Protein AF-A0AA88VYF1-F1 (afdb_monomer)

Sequence (270 aa):
WSSRKKMHAVYFAQSRDSLFFCRNLLTILALKLFFLTFVQNIDDIRNCRRTKVPVFDLETGARSGFKELEVSEDCNVVIFEGVYALHPDIRKSLDFWIAVVGGVHSHLISRVQRDKSRVGCFMSQNEIMTTVFPMFQQHIEPHLVHAHLKIRNDFDPVLSPESSLFVLKSDKKVVYQDILKILDPKKLCSSVQSFIDIYVRLPGIPANGKLSESDCIRVRICEGRYALLIREPIKEGDFIIQPKVDFDISISTVAGLLNLGYVAYLMLKD

Organism: NCBI:txid1293975

Nearest PDB structures (foldseek):
  7z67-assembly1_A  TM=3.937E-01  e=6.344E-17  Arabidopsis thaliana
  1ufq-assembly1_D  TM=6.717E-01  e=2.305E-07  Homo sapiens
  6n55-assembly1_A  TM=6.811E-01  e=4.323E-06  Homo sapiens
  7ns9-assembly1_A  TM=5.465E-01  e=1.476E-02  Sulfolobus acidocaldarius DSM 639
  5nly-assembly2_B  TM=2.164E-01  e=9.426E-02  Homo sapiens

Mean predicted aligned error: 13.24 Å

Structure (mmCIF, N/CA/C/O backbone):
data_AF-A0AA88VYF1-F1
#
_entry.id   AF-A0AA88VYF1-F1
#
loop_
_atom_site.group_PDB
_atom_site.id
_atom_site.type_symbol
_atom_site.label_atom_id
_atom_site.label_alt_id
_atom_site.label_comp_id
_atom_site.label_asym_id
_atom_site.label_entity_id
_atom_site.label_seq_id
_atom_site.pdbx_PDB_ins_code
_atom_site.Cartn_x
_atom_site.Cartn_y
_atom_site.Cartn_z
_atom_site.occupancy
_atom_site.B_iso_or_equiv
_atom_site.auth_seq_id
_atom_site.auth_comp_id
_atom_site.auth_asym_id
_atom_site.auth_atom_id
_atom_site.pdbx_PDB_model_num
ATOM 1 N N . TRP A 1 1 ? -31.802 3.625 7.827 1.00 41.06 1 TRP A N 1
ATOM 2 C CA . TRP A 1 1 ? -30.377 3.304 7.611 1.00 41.06 1 TRP A CA 1
ATOM 3 C C . TRP A 1 1 ? -29.644 3.607 8.905 1.00 41.06 1 TRP A C 1
ATOM 5 O O . TRP A 1 1 ? -29.968 4.611 9.518 1.00 41.06 1 TRP A O 1
ATOM 15 N N . SER A 1 2 ? -28.786 2.709 9.395 1.00 46.62 2 SER A N 1
ATOM 16 C CA . SER A 1 2 ? -28.154 2.868 10.714 1.00 46.62 2 SER A CA 1
ATOM 17 C C . SER A 1 2 ? -27.303 4.141 10.754 1.00 46.62 2 SER A C 1
ATOM 19 O O . SER A 1 2 ? -26.417 4.289 9.922 1.00 46.62 2 SER A O 1
ATOM 21 N N . SER A 1 3 ? -27.545 5.025 11.725 1.00 58.47 3 SER A N 1
ATOM 22 C CA . SER A 1 3 ? -26.777 6.260 11.962 1.00 58.47 3 SER A CA 1
ATOM 23 C C . SER A 1 3 ? -25.347 6.018 12.481 1.00 58.47 3 SER A C 1
ATOM 25 O O . SER A 1 3 ? -24.717 6.935 12.996 1.00 58.47 3 SER A O 1
ATOM 27 N N . ARG A 1 4 ? -24.837 4.778 12.416 1.00 65.75 4 ARG A N 1
ATOM 28 C CA . ARG A 1 4 ? -23.480 4.421 12.851 1.00 65.75 4 ARG A CA 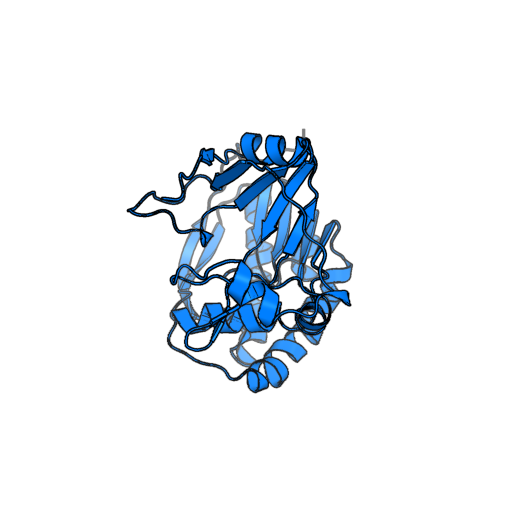1
ATOM 29 C C . ARG A 1 4 ? -22.495 4.526 11.693 1.00 65.75 4 ARG A C 1
ATOM 31 O O . ARG A 1 4 ? -22.723 3.948 10.630 1.00 65.75 4 ARG A O 1
ATOM 38 N N . LYS A 1 5 ? -21.364 5.190 11.945 1.00 71.06 5 LYS A N 1
ATOM 39 C CA . LYS A 1 5 ? -20.235 5.255 11.009 1.00 71.06 5 LYS A CA 1
ATOM 40 C C . LYS A 1 5 ? -19.607 3.874 10.827 1.00 71.06 5 LYS A C 1
ATOM 42 O O . LYS A 1 5 ? -19.449 3.130 11.798 1.00 71.06 5 LYS A O 1
ATOM 47 N N . LYS A 1 6 ? -19.224 3.556 9.589 1.00 79.06 6 LYS A N 1
ATOM 48 C CA . LYS A 1 6 ? -18.449 2.356 9.264 1.00 79.06 6 LYS A CA 1
ATOM 49 C C . LYS A 1 6 ? -16.974 2.611 9.547 1.00 79.06 6 LYS A C 1
ATOM 51 O O . LYS A 1 6 ? -16.396 3.587 9.071 1.00 79.06 6 LYS A O 1
ATOM 56 N N . MET A 1 7 ? -16.368 1.718 10.307 1.00 76.44 7 MET A N 1
ATOM 57 C CA . MET A 1 7 ? -14.987 1.799 10.755 1.00 76.44 7 MET A CA 1
ATOM 58 C C . MET A 1 7 ? -14.178 0.770 9.981 1.00 76.44 7 MET A C 1
ATOM 60 O O . MET A 1 7 ? -14.372 -0.434 10.143 1.00 76.44 7 MET A O 1
ATOM 64 N N . HIS A 1 8 ? -13.286 1.226 9.115 1.00 80.25 8 HIS A N 1
ATOM 65 C CA . HIS A 1 8 ? -12.403 0.360 8.347 1.00 80.25 8 HIS A CA 1
ATOM 66 C C . HIS A 1 8 ? -10.970 0.543 8.828 1.00 80.25 8 HIS A C 1
ATOM 68 O O . HIS A 1 8 ? -10.571 1.644 9.204 1.00 80.25 8 HIS A O 1
ATOM 74 N N . ALA A 1 9 ? -10.177 -0.519 8.786 1.00 68.31 9 ALA A N 1
ATOM 75 C CA . ALA A 1 9 ? -8.757 -0.420 9.060 1.00 68.31 9 ALA A CA 1
ATOM 76 C C . ALA A 1 9 ? -7.908 -1.008 7.949 1.00 68.31 9 ALA A C 1
ATOM 78 O O . ALA A 1 9 ? -8.256 -2.008 7.316 1.00 68.31 9 ALA A O 1
ATOM 79 N N . VAL A 1 10 ? -6.760 -0.377 7.757 1.00 64.75 10 VAL A N 1
ATOM 80 C CA . VAL A 1 10 ? -5.750 -0.788 6.801 1.00 64.75 10 VAL A CA 1
ATOM 81 C C . VAL A 1 10 ? -4.448 -0.972 7.561 1.00 64.75 10 VAL A C 1
ATOM 83 O O . VAL A 1 10 ? -3.833 -0.022 8.042 1.00 64.75 10 VAL A O 1
ATOM 86 N N . TYR A 1 11 ? -4.015 -2.223 7.656 1.00 58.62 11 TYR A N 1
ATOM 87 C CA . TYR A 1 11 ? -2.619 -2.507 7.916 1.00 58.62 11 TYR A CA 1
ATOM 88 C C . TYR A 1 11 ? -1.838 -2.272 6.628 1.00 58.62 11 TYR A C 1
ATOM 90 O O . TYR A 1 11 ? -2.101 -2.913 5.605 1.00 58.62 11 TYR A O 1
ATOM 98 N N . PHE A 1 12 ? -0.861 -1.375 6.694 1.00 55.81 12 PHE A N 1
ATOM 99 C CA . PHE A 1 12 ? 0.054 -1.116 5.597 1.00 55.81 12 PHE A CA 1
ATOM 100 C C . PHE A 1 12 ? 1.476 -1.409 6.070 1.00 55.81 12 PHE A C 1
ATOM 102 O O . PHE A 1 12 ? 2.019 -0.687 6.906 1.00 55.81 12 PHE A O 1
ATOM 109 N N . ALA A 1 13 ? 2.099 -2.458 5.524 1.00 47.00 13 ALA A N 1
ATOM 110 C CA . ALA A 1 13 ? 3.483 -2.816 5.850 1.00 47.00 13 ALA A CA 1
ATOM 111 C C . ALA A 1 13 ? 4.494 -1.682 5.555 1.00 47.00 13 ALA A C 1
ATOM 113 O O . ALA A 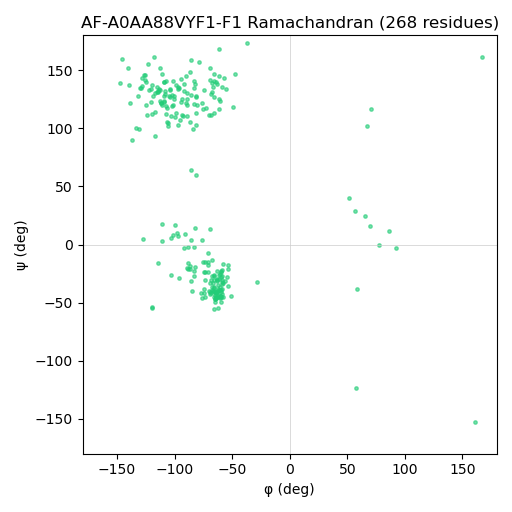1 13 ? 5.607 -1.702 6.071 1.00 47.00 13 ALA A O 1
ATOM 114 N N . GLN A 1 14 ? 4.109 -0.678 4.754 1.00 42.31 14 GLN A N 1
ATOM 115 C CA . GLN A 1 14 ? 4.918 0.507 4.450 1.00 42.31 14 GLN A CA 1
ATOM 116 C C . GLN A 1 14 ? 4.368 1.815 5.065 1.00 42.31 14 GLN A C 1
ATOM 118 O O . GLN A 1 14 ? 4.744 2.897 4.604 1.00 42.31 14 GLN A O 1
ATOM 123 N N . SER A 1 15 ? 3.475 1.737 6.064 1.00 39.41 15 SER A N 1
ATOM 124 C CA . SER A 1 15 ? 2.847 2.899 6.723 1.00 39.41 15 SER A CA 1
ATOM 125 C C . SER A 1 15 ? 3.880 3.800 7.398 1.00 39.41 15 SER A C 1
ATOM 127 O O . SER A 1 15 ? 4.853 3.284 7.947 1.00 39.41 15 SER A O 1
ATOM 129 N N . ARG A 1 16 ? 3.652 5.127 7.401 1.00 37.62 16 ARG A N 1
ATOM 130 C CA . ARG A 1 16 ? 4.544 6.171 7.960 1.00 37.62 16 ARG A CA 1
ATOM 131 C C . ARG A 1 16 ? 4.973 5.955 9.430 1.00 37.62 16 ARG A C 1
ATOM 133 O O . ARG A 1 16 ? 5.992 6.507 9.834 1.00 37.62 16 ARG A O 1
ATOM 140 N N . ASP A 1 17 ? 4.280 5.106 10.188 1.00 43.06 17 ASP A N 1
ATOM 141 C CA . ASP A 1 17 ? 4.384 5.013 11.656 1.00 43.06 17 ASP A CA 1
ATOM 142 C C . ASP A 1 17 ? 5.422 4.005 12.210 1.00 43.06 17 ASP A C 1
ATOM 144 O O . ASP A 1 17 ? 5.496 3.762 13.417 1.00 43.06 17 ASP A O 1
ATOM 148 N N . SER A 1 18 ? 6.275 3.417 11.367 1.00 40.09 18 SER A N 1
ATOM 149 C CA . SER A 1 18 ? 7.258 2.383 11.762 1.00 40.09 18 SER A CA 1
ATOM 150 C C . SER A 1 18 ? 8.403 2.846 12.674 1.00 40.09 18 SER A C 1
ATOM 152 O O . SER A 1 18 ? 9.073 2.001 13.270 1.00 40.09 18 SER A O 1
ATOM 154 N N . LEU A 1 19 ? 8.618 4.153 12.853 1.00 37.38 19 LEU A N 1
ATOM 155 C CA . LEU A 1 19 ? 9.633 4.681 13.781 1.00 37.38 19 LEU A CA 1
ATOM 156 C C . LEU A 1 19 ? 9.383 4.264 15.242 1.00 37.38 19 LEU A C 1
ATOM 158 O O . LEU A 1 19 ? 10.337 4.126 16.010 1.00 37.38 19 LEU A O 1
ATOM 162 N N . PHE A 1 20 ? 8.130 3.971 15.610 1.00 41.22 20 PHE A N 1
ATOM 163 C CA . PHE A 1 20 ? 7.772 3.482 16.946 1.00 41.22 20 PHE A CA 1
ATOM 164 C C . PHE A 1 20 ? 8.310 2.086 17.256 1.00 41.22 20 PHE A C 1
ATOM 166 O O . PHE A 1 20 ? 8.555 1.758 18.414 1.00 41.22 20 PHE A O 1
ATOM 173 N N . PHE A 1 21 ? 8.522 1.262 16.236 1.00 39.00 21 PHE A N 1
ATOM 174 C CA . PHE A 1 21 ? 8.846 -0.144 16.424 1.00 39.00 21 PHE A CA 1
ATOM 175 C C . PHE A 1 21 ? 10.284 -0.379 16.914 1.00 39.00 21 PHE A C 1
ATOM 177 O O . PHE A 1 21 ? 10.574 -1.382 17.559 1.00 39.00 21 PHE A O 1
ATOM 184 N N . CYS A 1 22 ? 11.186 0.571 16.656 1.00 36.50 22 CYS A N 1
ATOM 185 C CA . CYS A 1 22 ? 12.610 0.447 16.968 1.00 36.50 22 CYS A CA 1
ATOM 186 C C . CYS A 1 22 ? 12.989 0.851 18.406 1.00 36.50 22 CYS A C 1
ATOM 188 O O . CYS A 1 22 ? 14.178 0.879 18.725 1.00 36.50 22 CYS A O 1
ATOM 190 N N . ARG A 1 23 ? 12.033 1.202 19.279 1.00 38.16 23 ARG A N 1
ATOM 191 C CA . ARG A 1 23 ? 12.317 1.583 20.675 1.00 38.16 23 ARG A CA 1
ATOM 192 C C . ARG A 1 23 ? 11.815 0.490 21.634 1.00 38.16 23 ARG A C 1
ATOM 194 O O . ARG A 1 23 ? 10.667 0.082 21.539 1.00 38.16 23 ARG A O 1
ATOM 201 N N . ASN A 1 24 ? 12.706 0.035 22.522 1.00 29.28 24 ASN A N 1
ATOM 202 C CA . ASN A 1 24 ? 12.650 -1.072 23.504 1.00 29.28 24 ASN A CA 1
ATOM 203 C C . ASN A 1 24 ? 11.323 -1.354 24.257 1.00 29.28 24 ASN A C 1
ATOM 205 O O . ASN A 1 24 ? 10.399 -0.557 24.234 1.00 29.28 24 ASN A O 1
ATOM 209 N N . LEU A 1 25 ? 11.296 -2.459 25.025 1.00 29.00 25 LEU A N 1
ATOM 210 C CA . LEU A 1 25 ? 10.249 -2.995 25.933 1.00 29.00 25 LEU A CA 1
ATOM 211 C C . LEU A 1 25 ? 9.279 -1.985 26.611 1.00 29.00 25 LEU A C 1
ATOM 213 O O . LEU A 1 25 ? 8.109 -2.309 26.815 1.00 29.00 25 LEU A O 1
ATOM 217 N N . LEU A 1 26 ? 9.721 -0.758 26.925 1.00 25.47 26 LEU A N 1
ATOM 218 C CA . LEU A 1 26 ? 8.865 0.347 27.398 1.00 25.47 26 LEU A CA 1
ATOM 219 C C . LEU A 1 26 ? 7.754 0.728 26.398 1.00 25.47 26 LEU A C 1
ATOM 221 O O . LEU A 1 26 ? 6.662 1.128 26.806 1.00 25.47 26 LEU A O 1
ATOM 225 N N . THR A 1 27 ? 7.996 0.562 25.099 1.00 37.97 27 THR A N 1
ATOM 226 C CA . THR A 1 27 ? 7.044 0.858 24.025 1.00 37.97 27 THR A CA 1
ATOM 227 C C . THR A 1 27 ? 5.864 -0.108 24.034 1.00 37.97 27 THR A C 1
ATOM 229 O O . THR A 1 27 ? 4.759 0.313 23.726 1.00 37.97 27 THR A O 1
ATOM 232 N N . ILE A 1 28 ? 6.037 -1.364 24.466 1.00 35.25 28 ILE A N 1
ATOM 233 C CA . ILE A 1 28 ? 4.954 -2.365 24.545 1.00 35.25 28 ILE A CA 1
ATOM 234 C C . ILE A 1 28 ? 3.961 -2.017 25.671 1.00 35.25 28 ILE A C 1
ATOM 236 O O . ILE A 1 28 ? 2.745 -2.113 25.494 1.00 35.25 28 ILE A O 1
ATOM 240 N N . LEU A 1 29 ? 4.461 -1.550 26.819 1.00 26.97 29 LEU A N 1
ATOM 241 C CA . LEU A 1 29 ? 3.635 -1.053 27.928 1.00 26.97 29 LEU A CA 1
ATOM 242 C C . LEU A 1 29 ? 2.929 0.265 27.572 1.00 26.97 29 LEU A C 1
ATOM 244 O O . LEU A 1 29 ? 1.734 0.408 27.843 1.00 26.97 29 LEU A O 1
ATOM 248 N N . ALA A 1 30 ? 3.627 1.189 26.902 1.00 41.09 30 ALA A N 1
ATOM 249 C CA . ALA A 1 30 ? 3.027 2.413 26.369 1.00 41.09 30 ALA A CA 1
ATOM 250 C C . ALA A 1 30 ? 1.959 2.109 25.303 1.00 41.09 30 ALA A C 1
ATOM 252 O O . ALA A 1 30 ? 0.881 2.694 25.347 1.00 41.09 30 ALA A O 1
ATOM 253 N N . LEU A 1 31 ? 2.211 1.140 24.415 1.00 51.34 31 LEU A N 1
ATOM 254 C CA . LEU A 1 31 ? 1.260 0.628 23.427 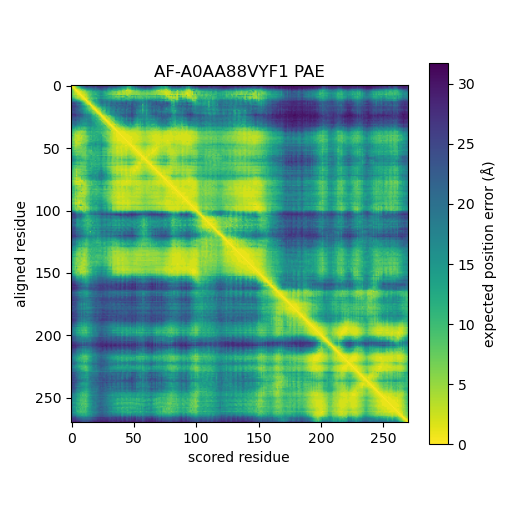1.00 51.34 31 LEU A CA 1
ATOM 255 C C . LEU A 1 31 ? 0.005 0.095 24.112 1.00 51.34 31 LEU A C 1
ATOM 257 O O . LEU A 1 31 ? -1.086 0.439 23.688 1.00 51.34 31 LEU A O 1
ATOM 261 N N . LYS A 1 32 ? 0.117 -0.680 25.197 1.00 47.78 32 LYS A N 1
ATOM 262 C CA . LYS A 1 32 ? -1.053 -1.232 25.904 1.00 47.78 32 LYS A CA 1
ATOM 263 C C . LYS A 1 32 ? -1.953 -0.148 26.511 1.00 47.78 32 LYS A C 1
ATOM 265 O O . LYS A 1 32 ? -3.174 -0.227 26.385 1.00 47.78 32 LYS A O 1
ATOM 270 N N . LEU A 1 33 ? -1.364 0.889 27.110 1.00 49.88 33 LEU A N 1
ATOM 271 C CA . LEU A 1 33 ? -2.108 2.056 27.608 1.00 49.88 33 LEU A CA 1
ATOM 272 C C . LEU A 1 33 ? -2.718 2.872 26.449 1.00 49.88 33 LEU A C 1
ATOM 274 O O . LEU A 1 33 ? -3.841 3.377 26.531 1.00 49.88 33 LEU A O 1
ATOM 278 N N . PHE A 1 34 ? -1.985 2.954 25.341 1.00 65.69 34 PHE A N 1
ATOM 279 C CA . PHE A 1 34 ? -2.415 3.605 24.113 1.00 65.69 34 PHE A CA 1
ATOM 280 C C . PHE A 1 34 ? -3.566 2.862 23.428 1.00 65.69 34 PHE A C 1
ATOM 282 O O . PHE A 1 34 ? -4.499 3.507 22.969 1.00 65.69 34 PHE A O 1
ATOM 289 N N . PHE A 1 35 ? -3.563 1.526 23.423 1.00 70.62 35 PHE A N 1
ATOM 290 C CA . PHE A 1 35 ? -4.633 0.694 22.872 1.00 70.62 35 PHE A CA 1
ATOM 291 C C . PHE A 1 35 ? -5.957 0.954 23.581 1.00 70.62 35 PHE A C 1
ATOM 293 O O . PHE A 1 35 ? -6.967 1.129 22.910 1.00 70.62 35 PHE A O 1
ATOM 300 N N . LEU A 1 36 ? -5.958 1.037 24.916 1.00 70.94 36 LEU A N 1
ATOM 301 C CA . LEU A 1 36 ? -7.171 1.354 25.679 1.00 70.94 36 LEU A CA 1
ATOM 302 C C . LEU A 1 36 ? -7.732 2.727 25.293 1.00 70.94 36 LEU A C 1
ATOM 304 O O . LEU A 1 36 ? -8.926 2.864 25.040 1.00 70.94 36 LEU A O 1
ATOM 308 N N . THR A 1 37 ? -6.851 3.722 25.177 1.00 79.44 37 THR A N 1
ATOM 309 C CA . THR A 1 37 ? -7.241 5.078 24.766 1.00 79.44 37 THR A CA 1
ATOM 310 C C . THR A 1 37 ? -7.731 5.090 23.314 1.00 79.44 37 THR A C 1
ATOM 312 O O . THR A 1 37 ? -8.719 5.733 22.988 1.00 79.44 37 THR A O 1
ATOM 315 N N . PHE A 1 38 ? -7.085 4.332 22.430 1.00 83.00 38 PHE A N 1
ATOM 316 C CA . PHE A 1 38 ? -7.428 4.260 21.015 1.00 83.00 38 PHE A CA 1
ATOM 317 C C . PHE A 1 38 ? -8.762 3.550 20.763 1.00 83.00 38 PHE A C 1
ATOM 319 O O . PHE A 1 38 ? -9.557 4.016 19.952 1.00 83.00 38 PHE A O 1
ATOM 326 N N . VAL A 1 39 ? -9.044 2.462 21.485 1.00 86.38 39 VAL A N 1
ATOM 327 C CA . VAL A 1 39 ? -10.343 1.775 21.428 1.00 86.38 39 VAL A CA 1
ATOM 328 C C . VAL A 1 39 ? -11.462 2.700 21.912 1.00 86.38 39 VAL A C 1
ATOM 330 O O . VAL A 1 39 ? -12.514 2.744 21.275 1.00 86.38 39 VAL A O 1
ATOM 333 N N . GLN A 1 40 ? -11.222 3.487 22.967 1.00 88.25 40 GLN A N 1
ATOM 334 C CA . GLN A 1 40 ? -12.177 4.502 23.417 1.00 88.25 40 GLN A CA 1
ATOM 335 C C . GLN A 1 40 ? -12.406 5.574 22.344 1.00 88.25 40 GLN A C 1
ATOM 337 O O . GLN A 1 40 ? -13.550 5.890 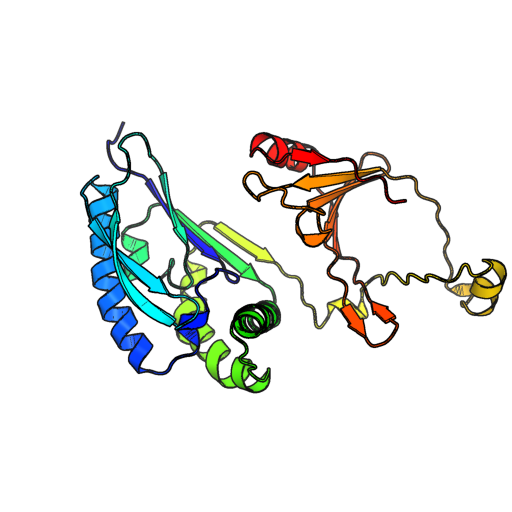22.028 1.00 88.25 40 GLN A O 1
ATOM 342 N N . ASN A 1 41 ? -11.335 6.067 21.717 1.00 87.62 41 ASN A N 1
ATOM 343 C CA . ASN A 1 41 ? -11.435 7.043 20.634 1.00 87.62 41 ASN A CA 1
ATOM 344 C C . ASN A 1 41 ? -12.218 6.486 19.431 1.00 87.62 41 ASN A C 1
ATOM 346 O O . ASN A 1 41 ? -13.014 7.206 18.834 1.00 87.62 41 ASN A O 1
ATOM 350 N N . ILE A 1 42 ? -12.033 5.207 19.081 1.00 87.00 42 ILE A N 1
ATOM 351 C CA . ILE A 1 42 ? -12.825 4.532 18.041 1.00 87.00 42 ILE A CA 1
ATOM 352 C C . ILE A 1 42 ? -14.307 4.522 18.416 1.00 87.00 42 ILE A C 1
ATOM 354 O O . ILE A 1 42 ? -15.141 4.835 17.566 1.00 87.00 42 ILE A O 1
ATOM 358 N N . ASP A 1 43 ? -14.647 4.177 19.660 1.00 89.81 43 ASP A N 1
ATOM 359 C CA . ASP A 1 43 ? -16.042 4.172 20.104 1.00 89.81 43 ASP A CA 1
ATOM 360 C C . ASP A 1 43 ? -16.649 5.583 20.085 1.00 89.81 43 ASP A C 1
ATOM 362 O O . ASP A 1 43 ? -17.768 5.772 19.606 1.00 89.81 43 ASP A O 1
ATOM 366 N N . ASP A 1 44 ? -15.899 6.596 20.518 1.00 90.12 44 ASP A N 1
ATOM 367 C CA . ASP A 1 44 ? -16.332 7.991 20.438 1.00 90.12 44 ASP A CA 1
ATOM 368 C C . ASP A 1 44 ? -16.592 8.414 18.988 1.00 90.12 44 ASP A C 1
ATOM 370 O O . ASP A 1 44 ? -17.687 8.886 18.676 1.00 90.12 44 ASP A O 1
ATOM 374 N N . ILE A 1 45 ? -15.653 8.149 18.075 1.00 86.56 45 ILE A N 1
ATOM 375 C CA . ILE A 1 45 ? -15.796 8.477 16.648 1.00 86.56 45 ILE A CA 1
ATOM 376 C C . ILE A 1 45 ? -16.999 7.753 16.034 1.00 86.56 45 ILE A C 1
ATOM 378 O O . ILE A 1 45 ? -17.786 8.372 15.311 1.00 86.56 45 ILE A O 1
ATOM 382 N N . ARG A 1 46 ? -17.167 6.459 16.333 1.00 86.75 46 ARG A N 1
ATOM 383 C CA . ARG A 1 46 ? -18.280 5.628 15.845 1.00 86.75 46 ARG A CA 1
ATOM 384 C C . ARG A 1 46 ? -19.639 6.204 16.243 1.00 86.75 46 ARG A C 1
ATOM 386 O O . ARG A 1 46 ? -20.596 6.078 15.479 1.00 86.75 46 ARG A O 1
ATOM 393 N N . ASN A 1 47 ? -19.707 6.838 17.412 1.00 88.38 47 ASN A N 1
ATOM 394 C CA . ASN A 1 47 ? -20.910 7.451 17.967 1.00 88.38 47 ASN A CA 1
ATOM 395 C C . ASN A 1 47 ? -20.963 8.980 17.764 1.00 88.38 47 ASN A C 1
ATOM 397 O O . ASN A 1 47 ? -21.729 9.650 18.454 1.00 88.38 47 ASN A O 1
ATOM 401 N N . CYS A 1 48 ? -20.155 9.537 16.852 1.00 85.00 48 CYS A N 1
ATOM 402 C CA . CYS A 1 48 ? -20.096 10.975 16.555 1.00 85.00 48 CYS A CA 1
ATOM 403 C C . CYS A 1 48 ? -19.787 11.862 17.776 1.00 85.00 48 CYS A C 1
ATOM 405 O O . CYS A 1 48 ? -20.190 13.021 17.826 1.00 85.00 48 CYS A O 1
ATOM 407 N N . ARG A 1 49 ? -19.061 11.335 18.766 1.00 88.88 49 ARG A N 1
ATOM 408 C CA . ARG A 1 49 ? -18.588 12.105 19.917 1.00 88.88 49 ARG A CA 1
ATOM 409 C C . ARG A 1 49 ? -17.216 12.700 19.625 1.00 88.88 49 ARG A C 1
ATOM 411 O O . ARG A 1 49 ? -16.380 12.085 18.961 1.00 88.88 49 ARG A O 1
ATOM 418 N N . ARG A 1 50 ? -16.983 13.898 20.161 1.00 89.88 50 ARG A N 1
ATOM 419 C CA . ARG A 1 50 ? -15.659 14.531 20.158 1.00 89.88 50 ARG A CA 1
ATOM 420 C C . ARG A 1 50 ? -14.683 13.693 20.970 1.00 89.88 50 ARG A C 1
ATOM 422 O O . ARG A 1 50 ? -15.037 13.213 22.047 1.00 89.88 50 ARG A O 1
ATOM 429 N N . THR A 1 51 ? -13.469 13.537 20.458 1.00 89.38 51 THR A N 1
ATOM 430 C CA . THR A 1 51 ? -12.431 12.746 21.116 1.00 89.38 51 THR A CA 1
ATOM 431 C C . THR A 1 51 ? -11.056 13.393 20.989 1.00 89.38 51 THR A C 1
ATOM 433 O O . THR A 1 51 ? -10.762 14.093 20.019 1.00 89.38 51 THR A O 1
ATOM 436 N N . LYS A 1 52 ? -10.182 13.126 21.961 1.00 86.25 52 LYS A N 1
ATOM 437 C CA . LYS A 1 52 ? -8.806 13.633 21.978 1.00 86.25 52 LYS A CA 1
ATOM 438 C C . LYS A 1 52 ? -7.870 12.594 21.389 1.00 86.25 52 LYS A C 1
ATOM 440 O O . LYS A 1 52 ? -7.532 11.598 22.034 1.00 86.25 52 LYS A O 1
ATOM 445 N N . VAL A 1 53 ? -7.390 12.854 20.179 1.00 83.44 53 VAL A N 1
ATOM 446 C CA . VAL A 1 53 ? -6.378 12.011 19.546 1.00 83.44 53 VAL A CA 1
ATOM 447 C C . VAL A 1 53 ? -4.974 12.501 19.912 1.00 83.44 53 VAL A C 1
ATOM 449 O O . VAL A 1 53 ? -4.688 13.696 19.820 1.00 83.44 53 VAL A O 1
ATOM 452 N N . PRO A 1 54 ? -4.080 11.616 20.371 1.00 81.75 54 PRO A N 1
ATOM 453 C CA . PRO A 1 54 ? -2.695 11.978 20.640 1.00 81.75 54 PRO A CA 1
ATOM 454 C C . PRO A 1 54 ? -1.972 12.311 19.332 1.00 81.75 54 PRO A C 1
ATOM 456 O O . PRO A 1 54 ? -2.145 11.630 18.323 1.00 81.75 54 PRO A O 1
ATOM 459 N N . VAL A 1 55 ? -1.153 13.360 19.364 1.00 77.06 55 VAL A N 1
ATOM 460 C CA . VAL A 1 55 ? -0.319 13.781 18.234 1.00 77.06 55 VAL A CA 1
ATOM 461 C C . VAL A 1 55 ? 1.115 13.356 18.506 1.00 77.06 55 VAL A C 1
ATOM 463 O O . VAL A 1 55 ? 1.636 13.566 19.606 1.00 77.06 55 VAL A O 1
ATOM 466 N N . PHE A 1 56 ? 1.742 12.757 17.499 1.00 73.12 56 PHE A N 1
ATOM 467 C CA . PHE A 1 56 ? 3.131 12.334 17.555 1.00 73.12 56 PHE A CA 1
ATOM 468 C C . PHE A 1 56 ? 3.970 13.140 16.585 1.00 73.12 56 PHE A C 1
ATOM 470 O O . PHE A 1 56 ? 3.605 13.323 15.424 1.00 73.12 56 PHE A O 1
ATOM 477 N N . ASP A 1 57 ? 5.104 13.600 17.089 1.00 67.38 57 ASP A N 1
ATOM 478 C CA . ASP A 1 57 ? 6.176 14.101 16.259 1.00 67.38 57 ASP A CA 1
ATOM 479 C C . ASP A 1 57 ? 6.977 12.897 15.754 1.00 67.38 57 ASP A C 1
ATOM 481 O O . ASP A 1 57 ? 7.593 12.157 16.528 1.00 67.38 57 ASP A O 1
ATOM 485 N N . LEU A 1 58 ? 6.902 12.674 14.443 1.00 61.66 58 LEU A N 1
ATOM 486 C CA . LEU A 1 58 ? 7.556 11.552 13.782 1.00 61.66 58 LEU A CA 1
ATOM 487 C C . LEU A 1 58 ? 9.081 11.718 13.737 1.00 61.66 58 LEU A C 1
ATOM 489 O O . LEU A 1 58 ? 9.777 10.713 13.662 1.00 61.66 58 LEU A O 1
ATOM 493 N N . GLU A 1 59 ? 9.616 12.937 13.816 1.00 61.81 59 GLU A N 1
ATOM 494 C CA . GLU A 1 59 ? 11.064 13.169 13.799 1.00 61.81 59 GLU A CA 1
ATOM 495 C C . GLU A 1 59 ? 11.686 12.813 15.151 1.00 61.81 59 GLU A C 1
ATOM 497 O O . GLU A 1 59 ? 12.685 12.094 15.225 1.00 61.81 59 GLU A O 1
ATOM 502 N N . THR A 1 60 ? 11.058 13.254 16.242 1.00 62.94 60 THR A N 1
ATOM 503 C CA . THR A 1 60 ? 11.551 12.996 17.606 1.00 62.94 60 THR A CA 1
ATOM 504 C C . THR A 1 60 ? 11.061 11.658 18.180 1.00 62.94 60 THR A C 1
ATOM 506 O O . THR A 1 60 ? 11.642 11.112 19.133 1.00 62.94 60 THR A O 1
ATOM 509 N N . GLY A 1 61 ? 10.004 11.089 17.592 1.00 59.69 61 GLY A N 1
ATOM 510 C CA . GLY A 1 61 ? 9.334 9.876 18.062 1.00 59.69 61 GLY A CA 1
ATOM 511 C C . GLY A 1 61 ? 8.653 10.067 19.419 1.00 59.69 61 GLY A C 1
ATOM 512 O O . GLY A 1 61 ? 8.509 9.101 20.171 1.00 59.69 61 GLY A O 1
ATOM 513 N N . ALA A 1 62 ? 8.305 11.309 19.765 1.00 68.75 62 ALA A N 1
ATOM 514 C CA . ALA A 1 62 ? 7.691 11.681 21.031 1.00 68.75 62 ALA A CA 1
ATOM 515 C C . ALA A 1 62 ? 6.253 12.170 20.823 1.00 68.75 62 ALA A C 1
ATOM 517 O O . ALA A 1 62 ? 5.887 12.715 19.780 1.00 68.75 62 ALA A O 1
ATOM 518 N N . ARG A 1 63 ? 5.409 11.983 21.844 1.00 78.19 63 ARG A N 1
ATOM 519 C CA . ARG A 1 63 ? 4.064 12.563 21.850 1.00 78.19 63 ARG A CA 1
ATOM 520 C C . ARG A 1 63 ? 4.183 14.068 22.074 1.00 78.19 63 ARG A C 1
ATOM 522 O O . ARG A 1 63 ? 4.616 14.483 23.146 1.00 78.19 63 ARG A O 1
ATOM 529 N N . SER A 1 64 ? 3.755 14.859 21.098 1.00 78.62 64 SER A N 1
ATOM 530 C CA . SER A 1 64 ? 3.804 16.324 21.141 1.00 78.62 64 SER A CA 1
ATOM 531 C C . SER A 1 64 ? 2.556 16.950 21.771 1.00 78.62 64 SER A C 1
ATOM 533 O O . SER A 1 64 ? 2.589 18.107 22.179 1.00 78.62 64 SER A O 1
ATOM 535 N N . GLY A 1 65 ? 1.462 16.192 21.913 1.00 85.06 65 GLY A N 1
ATOM 536 C CA . GLY A 1 65 ? 0.264 16.654 22.613 1.00 85.06 65 GLY A CA 1
ATOM 537 C C . GLY A 1 65 ? -0.990 15.854 22.279 1.00 85.06 65 GLY A C 1
ATOM 538 O O . GLY A 1 65 ? -0.922 14.675 21.927 1.00 85.06 65 GLY A O 1
ATOM 539 N N . PHE A 1 66 ? -2.138 16.519 22.395 1.00 86.19 66 PHE A N 1
ATOM 540 C CA . PHE A 1 66 ? -3.443 16.017 21.973 1.00 86.19 66 PHE A CA 1
ATOM 541 C C . PHE A 1 66 ? -4.099 17.016 21.028 1.00 86.19 66 PHE A C 1
ATOM 543 O O . PHE A 1 66 ? -3.961 18.227 21.199 1.00 86.19 66 PHE A O 1
ATOM 550 N N . LYS A 1 67 ? -4.849 16.494 20.065 1.00 84.94 67 LYS A N 1
ATOM 551 C CA . LYS A 1 67 ? -5.690 17.257 19.154 1.00 84.94 67 LYS A CA 1
ATOM 552 C C . LYS A 1 67 ? -7.131 16.790 19.318 1.00 84.94 67 LYS A C 1
ATOM 554 O O . LYS A 1 67 ? -7.392 15.591 19.364 1.00 84.94 67 LYS A O 1
ATOM 559 N N . GLU A 1 68 ? -8.052 17.737 19.411 1.00 89.88 68 GLU A N 1
ATOM 560 C CA . GLU A 1 68 ? -9.482 17.438 19.340 1.00 89.88 68 GLU A CA 1
ATOM 561 C C . GLU A 1 68 ? -9.836 16.982 17.924 1.00 89.88 68 GLU A C 1
ATOM 563 O O . GLU A 1 68 ? -9.469 17.627 16.935 1.00 89.88 68 GLU A O 1
ATOM 568 N N . LEU A 1 69 ? -10.528 15.852 17.835 1.00 84.38 69 LEU A N 1
ATOM 569 C CA . LEU A 1 69 ? -11.037 15.292 16.598 1.00 84.38 69 LEU A CA 1
ATOM 570 C C . LEU A 1 69 ? -12.556 15.181 16.693 1.00 84.38 69 LEU A C 1
ATOM 572 O O . LEU A 1 69 ? -13.103 14.496 17.558 1.00 84.38 69 LEU A O 1
ATOM 576 N N . GLU A 1 70 ? -13.219 15.825 15.742 1.00 84.81 70 GLU A N 1
ATOM 577 C CA . GLU A 1 70 ? -14.649 15.716 15.509 1.00 84.81 70 GLU A CA 1
ATOM 578 C C . GLU A 1 70 ? -14.849 15.299 14.055 1.00 84.81 70 GLU A C 1
ATOM 580 O O . GLU A 1 70 ? -14.370 15.955 13.130 1.00 84.81 70 GLU A O 1
ATOM 585 N N . VAL A 1 71 ? -15.490 14.151 13.851 1.00 82.62 71 VAL A N 1
ATOM 586 C CA . VAL A 1 71 ? -15.752 13.626 12.510 1.00 82.62 71 VAL A CA 1
ATOM 587 C C . VAL A 1 71 ? -17.143 14.078 12.091 1.00 82.62 71 VAL A C 1
ATOM 589 O O . VAL A 1 71 ? -18.106 13.721 12.769 1.00 82.62 71 VAL A O 1
ATOM 592 N N . SER A 1 72 ? -17.236 14.793 10.965 1.00 78.00 72 SER A N 1
ATOM 593 C CA . SER A 1 72 ? -18.505 15.269 10.392 1.00 78.00 72 SER A CA 1
ATOM 594 C C . SER A 1 72 ? -19.564 14.163 10.326 1.00 78.00 72 SER A C 1
ATOM 596 O O . SER A 1 72 ? -19.239 12.987 10.126 1.00 78.00 72 SER A O 1
ATOM 598 N N . GLU A 1 73 ? -20.831 14.536 10.487 1.00 79.38 73 GLU A N 1
ATOM 599 C CA . GLU A 1 73 ? -21.973 13.628 10.338 1.00 79.38 73 GLU A CA 1
ATOM 600 C C . GLU A 1 73 ? -22.095 13.090 8.906 1.00 79.38 73 GLU A C 1
ATOM 602 O O . GLU A 1 73 ? -22.454 11.930 8.719 1.00 79.38 73 GLU A O 1
ATOM 607 N N . ASP A 1 74 ? -21.672 13.870 7.906 1.00 79.12 74 ASP A N 1
ATOM 608 C CA . ASP A 1 74 ? -21.669 13.464 6.493 1.00 79.12 74 ASP A CA 1
ATOM 609 C C . ASP A 1 74 ? -20.609 12.391 6.179 1.00 79.12 74 ASP A C 1
ATOM 611 O O . ASP A 1 74 ? -20.630 11.736 5.131 1.00 79.12 74 ASP A O 1
ATOM 615 N N . CYS A 1 75 ? -19.649 12.194 7.088 1.00 77.81 75 CYS A N 1
ATOM 616 C CA . CYS A 1 75 ? -18.596 11.203 6.944 1.00 77.81 75 CYS A CA 1
ATOM 617 C C . CYS A 1 75 ? -19.087 9.826 7.408 1.00 77.81 75 CYS A C 1
ATOM 619 O O . CYS A 1 75 ? -19.086 9.501 8.596 1.00 77.81 75 CYS A O 1
ATOM 621 N N . ASN A 1 76 ? -19.467 8.989 6.444 1.00 81.12 76 ASN A N 1
ATOM 622 C CA . ASN A 1 76 ? -19.995 7.648 6.706 1.00 81.12 76 ASN A CA 1
ATOM 623 C C . ASN A 1 76 ? -18.917 6.577 6.947 1.00 81.12 76 ASN A C 1
ATOM 625 O O . ASN A 1 76 ? -19.230 5.510 7.479 1.00 81.12 76 ASN A O 1
ATOM 629 N N . VAL A 1 77 ? -17.672 6.826 6.528 1.00 82.88 77 VAL A N 1
ATOM 630 C CA . VAL A 1 77 ? -16.571 5.853 6.589 1.00 82.88 77 VAL A CA 1
ATOM 631 C C . VAL A 1 77 ? -15.338 6.503 7.198 1.00 82.88 77 VAL A C 1
ATOM 633 O O . VAL A 1 77 ? -14.870 7.527 6.708 1.00 82.88 77 VAL A O 1
ATOM 636 N N . VAL A 1 78 ? -14.775 5.867 8.223 1.00 82.38 78 VAL A N 1
ATOM 637 C CA . VAL A 1 78 ? -13.507 6.271 8.840 1.00 82.38 78 VAL A CA 1
ATOM 638 C C . VAL A 1 78 ? -12.472 5.183 8.596 1.00 82.38 78 VAL A C 1
ATOM 640 O O . VAL A 1 78 ? -12.752 4.003 8.811 1.00 82.38 78 VAL A O 1
ATOM 643 N N . ILE A 1 79 ? -11.283 5.580 8.139 1.00 82.19 79 ILE A N 1
ATOM 644 C CA . ILE A 1 79 ? -10.176 4.667 7.850 1.00 82.19 79 ILE A CA 1
ATOM 645 C C . ILE A 1 79 ? -9.077 4.867 8.892 1.00 82.19 79 ILE A C 1
ATOM 647 O O . ILE A 1 79 ? -8.554 5.970 9.041 1.00 82.19 79 ILE A O 1
ATOM 651 N N . PHE A 1 80 ? -8.715 3.788 9.581 1.00 81.75 80 PHE A N 1
ATOM 652 C CA . PHE A 1 80 ? -7.581 3.740 10.499 1.00 81.75 80 PHE A CA 1
ATOM 653 C C . PHE A 1 80 ? -6.407 3.038 9.829 1.00 81.75 80 PHE A C 1
ATOM 655 O O . PHE A 1 80 ? -6.499 1.864 9.472 1.00 81.75 80 PHE A O 1
ATOM 662 N N . GLU A 1 81 ? -5.298 3.748 9.677 1.00 77.12 81 GLU A N 1
ATOM 663 C CA . GLU A 1 81 ? -4.044 3.179 9.197 1.00 77.12 81 GLU A CA 1
ATOM 664 C C . GLU A 1 81 ? -3.105 2.937 10.381 1.00 77.12 81 GLU A C 1
ATOM 666 O O . GLU A 1 81 ? -3.050 3.742 11.309 1.00 77.12 81 GLU A O 1
ATOM 671 N N . GLY A 1 82 ? -2.377 1.822 10.367 1.00 74.56 82 GLY A N 1
ATOM 672 C CA . GLY A 1 82 ? -1.292 1.607 11.319 1.00 74.56 82 GLY A CA 1
ATOM 673 C C . GLY A 1 82 ? -0.790 0.170 11.361 1.00 74.56 82 GLY A C 1
ATOM 674 O O . GLY A 1 82 ? -1.476 -0.775 10.966 1.00 74.56 82 GLY A O 1
ATOM 675 N N . VAL A 1 83 ? 0.417 -0.017 11.898 1.00 73.69 83 VAL A N 1
ATOM 676 C CA . VAL A 1 83 ? 1.042 -1.348 11.995 1.00 73.69 83 VAL A CA 1
ATOM 677 C C . VAL A 1 83 ? 0.288 -2.288 12.942 1.00 73.69 83 VAL A C 1
ATOM 679 O O . VAL A 1 83 ? 0.215 -3.484 12.692 1.00 73.69 83 VAL A O 1
ATOM 682 N N . TYR A 1 84 ? -0.352 -1.746 13.980 1.00 77.62 84 TYR A N 1
ATOM 683 C CA . TYR A 1 84 ? -1.169 -2.501 14.935 1.00 77.62 84 TYR A CA 1
ATOM 684 C C . TYR A 1 84 ? -2.672 -2.456 14.630 1.00 77.62 84 TYR A C 1
ATOM 686 O O . TYR A 1 84 ? -3.472 -2.913 15.443 1.00 77.62 84 TYR A O 1
ATOM 694 N N . ALA A 1 85 ? -3.086 -1.935 13.472 1.00 80.19 85 ALA A N 1
ATOM 695 C CA . ALA A 1 85 ? -4.499 -1.718 13.156 1.00 80.19 85 ALA A CA 1
ATOM 696 C C . ALA A 1 85 ? -5.353 -3.007 13.193 1.00 80.19 85 ALA A C 1
ATOM 698 O O . ALA A 1 85 ? -6.563 -2.948 13.395 1.00 80.19 85 ALA A O 1
ATOM 699 N N . LEU A 1 86 ? -4.715 -4.177 13.051 1.00 82.44 86 LEU A N 1
ATOM 700 C CA . LEU A 1 86 ? -5.349 -5.502 13.097 1.00 82.44 86 LEU A CA 1
ATOM 701 C C . LEU A 1 86 ? -5.258 -6.201 14.462 1.00 82.44 86 LEU A C 1
ATOM 703 O O . LEU A 1 86 ? -5.638 -7.369 14.578 1.00 82.44 86 LEU A O 1
ATOM 707 N N . HIS A 1 87 ? -4.765 -5.517 15.497 1.00 85.56 87 HIS A N 1
ATOM 708 C CA . HIS A 1 87 ? -4.628 -6.091 16.834 1.00 85.56 87 HIS A CA 1
ATOM 709 C C . HIS A 1 87 ? -5.985 -6.603 17.370 1.00 85.56 87 HIS A C 1
ATOM 711 O O . HIS A 1 87 ? -7.009 -5.946 17.151 1.00 85.56 87 HIS A O 1
ATOM 717 N N . PRO A 1 88 ? -6.033 -7.731 18.110 1.00 87.50 88 PRO A N 1
ATOM 718 C CA . PRO A 1 88 ? -7.274 -8.359 18.564 1.00 87.50 88 PRO A CA 1
ATOM 719 C C . PRO A 1 88 ? -8.231 -7.465 19.352 1.00 87.50 88 PRO A C 1
ATOM 721 O O . PRO A 1 88 ? -9.439 -7.698 19.318 1.00 87.50 88 PRO A O 1
ATOM 724 N N . ASP A 1 89 ? -7.707 -6.462 20.049 1.00 86.00 89 ASP A N 1
ATOM 725 C CA . ASP A 1 89 ? -8.517 -5.535 20.844 1.00 86.00 89 ASP A CA 1
ATOM 726 C C . ASP A 1 89 ? -9.066 -4.365 20.028 1.00 86.00 89 ASP A C 1
ATOM 728 O O . ASP A 1 89 ? -10.183 -3.929 20.281 1.00 86.00 89 ASP A O 1
ATOM 732 N N . ILE A 1 90 ? -8.337 -3.912 19.002 1.00 85.12 90 ILE A N 1
ATOM 733 C CA . ILE A 1 90 ? -8.830 -2.891 18.066 1.00 85.12 90 ILE A CA 1
ATOM 734 C C . ILE A 1 90 ? -9.860 -3.513 17.139 1.00 85.12 90 ILE A C 1
ATOM 736 O O . ILE A 1 90 ? -10.922 -2.936 16.907 1.00 85.12 90 ILE A O 1
ATOM 740 N N . ARG A 1 91 ? -9.553 -4.708 16.619 1.00 85.12 91 ARG A N 1
ATOM 741 C CA . ARG A 1 91 ? -10.370 -5.315 15.579 1.00 85.12 91 ARG A CA 1
ATOM 742 C C . ARG A 1 91 ? -11.816 -5.499 16.049 1.00 85.12 91 ARG A C 1
ATOM 744 O O . ARG A 1 91 ? -12.736 -5.182 15.336 1.00 85.12 91 ARG A O 1
ATOM 751 N N . LYS A 1 92 ? -12.093 -5.858 17.299 1.00 87.88 92 LYS A N 1
ATOM 752 C CA . LYS A 1 92 ? -13.492 -6.020 17.759 1.00 87.88 92 LYS A CA 1
ATOM 753 C C . LYS A 1 92 ? -14.392 -4.788 17.510 1.00 87.88 92 LYS A C 1
ATOM 755 O O . LYS A 1 92 ? -15.607 -4.942 17.443 1.00 87.88 92 LYS A O 1
ATOM 760 N N . SER A 1 93 ? -13.800 -3.605 17.340 1.00 86.31 93 SER A N 1
ATOM 761 C CA . SER A 1 93 ? -14.480 -2.330 17.117 1.00 86.31 93 SER A CA 1
ATOM 762 C C . SER A 1 93 ? -14.498 -1.842 15.658 1.00 86.31 93 SER A C 1
ATOM 764 O O . SER A 1 93 ? -14.916 -0.706 15.422 1.00 86.31 93 SER A O 1
ATOM 766 N N . LEU A 1 94 ? -14.057 -2.640 14.675 1.00 87.12 94 LEU A N 1
ATOM 767 C CA . LEU A 1 94 ? -14.099 -2.269 13.250 1.00 87.12 94 LEU A CA 1
ATOM 768 C C . LEU A 1 94 ? -14.986 -3.218 12.434 1.00 87.12 94 LEU A C 1
ATOM 770 O O . LEU A 1 94 ? -15.299 -4.327 12.856 1.00 87.12 94 LEU A O 1
ATOM 774 N N . ASP A 1 95 ? -15.398 -2.757 11.258 1.00 89.69 95 ASP A N 1
ATOM 775 C CA . ASP A 1 95 ? -16.330 -3.456 10.370 1.00 89.69 95 ASP A CA 1
ATOM 776 C C . ASP A 1 95 ? -15.604 -4.124 9.187 1.00 89.69 95 ASP A C 1
ATOM 778 O O . ASP A 1 95 ? -16.072 -5.129 8.650 1.00 89.69 95 ASP A O 1
ATOM 782 N N . PHE A 1 96 ? -14.438 -3.602 8.781 1.00 88.19 96 PHE A N 1
ATOM 783 C CA . PHE A 1 96 ? -13.644 -4.166 7.688 1.00 88.19 96 PHE A CA 1
ATOM 784 C C . PHE A 1 96 ? -12.139 -3.971 7.893 1.00 88.19 96 PHE A C 1
ATOM 786 O O . PHE A 1 96 ? -11.703 -2.890 8.286 1.00 88.19 96 PHE A O 1
ATOM 793 N N . TRP A 1 97 ? -11.337 -4.991 7.572 1.00 87.12 97 TRP A N 1
ATOM 794 C CA . TRP A 1 97 ? -9.877 -4.936 7.680 1.00 87.12 97 TRP A CA 1
ATOM 795 C C . TRP A 1 97 ? -9.166 -5.397 6.420 1.00 87.12 97 TRP A C 1
ATOM 797 O O . TRP A 1 97 ? -9.445 -6.473 5.878 1.00 87.12 97 TRP A O 1
ATOM 807 N N . ILE A 1 98 ? -8.174 -4.602 6.040 1.00 86.44 98 ILE A N 1
ATOM 808 C CA . ILE A 1 98 ? -7.290 -4.828 4.907 1.00 86.44 98 ILE A CA 1
ATOM 809 C C . ILE A 1 98 ? -5.873 -5.026 5.443 1.00 86.44 98 ILE A C 1
ATOM 811 O O . ILE A 1 98 ? -5.398 -4.225 6.245 1.00 86.44 98 ILE A O 1
ATOM 815 N N . ALA A 1 99 ? -5.192 -6.077 4.995 1.00 84.69 99 ALA A N 1
ATOM 816 C CA . ALA A 1 99 ? -3.763 -6.262 5.213 1.00 84.69 99 ALA A CA 1
ATOM 817 C C . ALA A 1 99 ? -3.020 -6.126 3.890 1.00 84.69 99 ALA A C 1
ATOM 819 O O . ALA A 1 99 ? -3.250 -6.908 2.969 1.00 84.69 99 ALA A O 1
ATOM 820 N N . VAL A 1 100 ? -2.103 -5.166 3.814 1.00 78.38 100 VAL A N 1
ATOM 821 C CA . VAL A 1 100 ? -1.141 -5.063 2.717 1.00 78.38 100 VAL A CA 1
ATOM 822 C C . VAL A 1 100 ? 0.186 -5.640 3.186 1.00 78.38 100 VAL A C 1
ATOM 824 O O . VAL A 1 100 ? 0.855 -5.061 4.044 1.00 78.38 100 VAL A O 1
ATOM 827 N N . VAL A 1 101 ? 0.538 -6.800 2.641 1.00 73.62 101 VAL A N 1
ATOM 828 C CA . VAL A 1 101 ? 1.711 -7.592 3.015 1.00 73.62 101 VAL A CA 1
ATOM 829 C C . VAL A 1 101 ? 2.699 -7.572 1.852 1.00 73.62 101 VAL A C 1
ATOM 831 O O . VAL A 1 101 ? 2.350 -7.943 0.734 1.00 73.62 101 VAL A O 1
ATOM 834 N N . GLY A 1 102 ? 3.919 -7.103 2.111 1.00 65.88 102 GLY A N 1
ATOM 835 C CA . GLY A 1 102 ? 5.022 -7.162 1.150 1.00 65.88 102 GLY A CA 1
ATOM 836 C C . GLY A 1 102 ? 5.780 -8.490 1.215 1.00 65.88 102 GLY A C 1
ATOM 837 O O . GLY A 1 102 ? 5.734 -9.170 2.238 1.00 65.88 102 GLY A O 1
ATOM 838 N N . GLY A 1 103 ? 6.491 -8.818 0.136 1.00 53.91 103 GLY A N 1
ATOM 839 C CA . GLY A 1 103 ? 7.362 -9.982 0.012 1.00 53.91 103 GLY A CA 1
ATOM 840 C C . GLY A 1 103 ? 8.534 -9.999 0.995 1.00 53.91 103 GLY A C 1
ATOM 841 O O . GLY A 1 103 ? 8.820 -9.026 1.704 1.00 53.91 103 GLY A O 1
ATOM 842 N N . VAL A 1 104 ? 9.181 -11.162 1.043 1.00 51.84 104 VAL A N 1
ATOM 843 C CA . VAL A 1 104 ? 10.116 -11.627 2.073 1.00 51.84 104 VAL A CA 1
ATOM 844 C C . VAL A 1 104 ? 11.200 -10.583 2.393 1.00 51.84 104 VAL A C 1
ATOM 846 O O . VAL A 1 104 ? 11.990 -10.207 1.529 1.00 51.84 104 VAL A O 1
ATOM 849 N N . HIS A 1 105 ? 11.210 -10.126 3.657 1.00 54.72 105 HIS A N 1
ATOM 850 C CA . HIS A 1 105 ? 12.212 -9.315 4.386 1.00 54.72 105 HIS A CA 1
ATOM 851 C C . HIS A 1 105 ? 12.605 -7.929 3.838 1.00 54.72 105 HIS A C 1
ATOM 853 O O . HIS A 1 105 ? 12.801 -6.980 4.599 1.00 54.72 105 HIS A O 1
ATOM 859 N N . SER A 1 106 ? 12.708 -7.785 2.530 1.00 51.81 106 SER A N 1
ATOM 860 C CA . SER A 1 106 ? 13.205 -6.610 1.827 1.00 51.81 106 SER A CA 1
ATOM 861 C C . SER A 1 106 ? 12.334 -5.377 1.998 1.00 51.81 106 SER A C 1
ATOM 863 O O . SER A 1 106 ? 12.864 -4.305 2.250 1.00 51.81 106 SER A O 1
ATOM 865 N N . HIS A 1 107 ? 11.008 -5.504 1.961 1.00 55.72 107 HIS A N 1
ATOM 866 C CA . HIS A 1 107 ? 10.129 -4.352 2.150 1.00 55.72 107 HIS A CA 1
ATOM 867 C C . HIS A 1 107 ? 10.210 -3.789 3.570 1.00 55.72 107 HIS A C 1
ATOM 869 O O . HIS A 1 107 ? 10.133 -2.574 3.731 1.00 55.72 107 HIS A O 1
ATOM 875 N N . LEU A 1 108 ? 10.429 -4.642 4.580 1.00 58.41 108 LEU A N 1
ATOM 876 C CA . LEU A 1 108 ? 10.710 -4.212 5.952 1.00 58.41 108 LEU A CA 1
ATOM 877 C C . LEU A 1 108 ? 12.059 -3.473 6.016 1.00 58.41 108 LEU A C 1
ATOM 879 O O . LEU A 1 108 ? 12.136 -2.389 6.589 1.00 58.41 108 LEU A O 1
ATOM 883 N N . ILE A 1 109 ? 13.104 -4.014 5.376 1.00 60.34 109 ILE A N 1
ATOM 884 C CA . ILE A 1 109 ? 14.432 -3.382 5.310 1.00 60.34 109 ILE A CA 1
ATOM 885 C C . ILE A 1 109 ? 14.371 -2.034 4.580 1.00 60.34 109 ILE A C 1
ATOM 887 O O . ILE A 1 109 ? 14.755 -1.016 5.151 1.00 60.34 109 ILE A O 1
ATOM 891 N N . SER A 1 110 ? 13.853 -2.003 3.350 1.00 59.78 110 SER A N 1
ATOM 892 C CA . SER A 1 110 ? 13.707 -0.795 2.534 1.00 59.78 110 SER A CA 1
ATOM 893 C C . SER A 1 110 ? 12.849 0.255 3.234 1.00 59.78 110 SER A C 1
ATOM 895 O O . SER A 1 110 ? 13.115 1.450 3.108 1.00 59.78 110 SER A O 1
ATOM 897 N N . ARG A 1 111 ? 11.844 -0.169 4.010 1.00 62.03 111 ARG A N 1
ATOM 898 C CA . ARG A 1 111 ? 11.034 0.719 4.847 1.00 62.03 111 ARG A CA 1
ATOM 899 C C . ARG A 1 111 ? 11.861 1.347 5.965 1.00 62.03 111 ARG A C 1
ATOM 901 O O . ARG A 1 111 ? 11.914 2.572 6.046 1.00 62.03 111 ARG A O 1
ATOM 908 N N . VAL A 1 112 ? 12.524 0.533 6.789 1.00 60.62 112 VAL A N 1
ATOM 909 C CA . VAL A 1 112 ? 13.332 1.025 7.919 1.00 60.62 112 VAL A CA 1
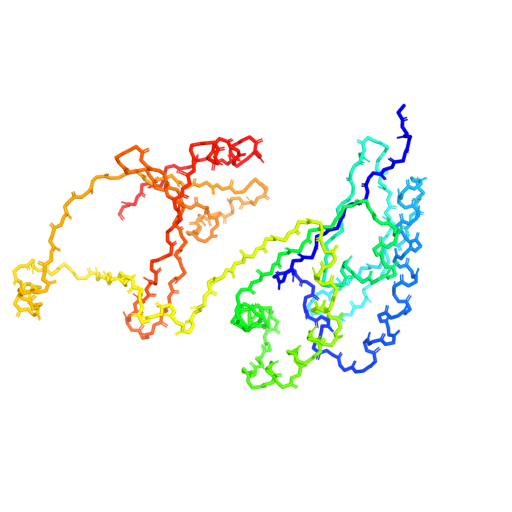ATOM 910 C C . VAL A 1 112 ? 14.468 1.928 7.429 1.00 60.62 112 VAL A C 1
ATOM 912 O O . VAL A 1 112 ? 14.722 2.975 8.025 1.00 60.62 112 VAL A O 1
ATOM 915 N N . GLN A 1 113 ? 15.104 1.576 6.309 1.00 59.97 113 GLN A N 1
ATOM 916 C CA . GLN A 1 113 ? 16.142 2.394 5.681 1.00 59.97 113 GLN A CA 1
ATOM 917 C C . GLN A 1 113 ? 15.597 3.744 5.187 1.00 59.97 113 GLN A C 1
ATOM 919 O O . GLN A 1 113 ? 16.204 4.775 5.472 1.00 59.97 113 GLN A O 1
ATOM 924 N N . ARG A 1 114 ? 14.437 3.767 4.511 1.00 60.97 114 ARG A N 1
ATOM 925 C CA . ARG A 1 114 ? 13.799 4.996 3.997 1.00 60.97 114 ARG A CA 1
ATOM 926 C C . ARG A 1 114 ? 13.331 5.936 5.106 1.00 60.97 114 ARG A C 1
ATOM 928 O O . ARG A 1 114 ? 13.409 7.154 4.954 1.00 60.97 114 ARG A O 1
ATOM 935 N N . ASP A 1 115 ? 12.818 5.387 6.201 1.00 56.25 115 ASP A N 1
ATOM 936 C CA . ASP A 1 115 ? 12.369 6.196 7.335 1.00 56.25 115 ASP A CA 1
ATOM 937 C C . ASP A 1 115 ? 13.541 6.842 8.052 1.00 56.25 115 ASP A C 1
ATOM 939 O O . ASP A 1 115 ? 13.489 8.021 8.392 1.00 56.25 115 ASP A O 1
ATOM 943 N N . LYS A 1 116 ? 14.625 6.092 8.251 1.00 62.03 116 LYS A N 1
ATOM 944 C CA . LYS A 1 116 ? 15.762 6.586 9.017 1.00 62.03 116 LYS A CA 1
ATOM 945 C C . LYS A 1 116 ? 16.729 7.450 8.211 1.00 62.03 116 LYS A C 1
ATOM 947 O O . LYS A 1 116 ? 17.292 8.380 8.788 1.00 62.03 116 LYS A O 1
ATOM 952 N N . SER A 1 117 ? 16.823 7.270 6.887 1.00 54.78 117 SER A N 1
ATOM 953 C CA . SER A 1 117 ? 17.552 8.203 6.012 1.00 54.78 117 SER A CA 1
ATOM 954 C C . SER A 1 117 ? 16.981 9.625 6.068 1.00 54.78 117 SER A C 1
ATOM 956 O O . SER A 1 117 ? 17.696 10.584 5.799 1.00 54.78 117 SER A O 1
ATOM 958 N N . ARG A 1 118 ? 15.702 9.776 6.439 1.00 52.59 118 ARG A N 1
ATOM 959 C CA . ARG A 1 118 ? 15.040 11.077 6.624 1.00 52.59 118 ARG A CA 1
ATOM 960 C C . ARG A 1 118 ? 15.300 11.704 7.997 1.00 52.59 118 ARG A C 1
ATOM 962 O O . ARG A 1 118 ? 15.217 12.916 8.113 1.00 52.59 118 ARG A O 1
ATOM 969 N N . VAL A 1 119 ? 15.650 10.895 9.001 1.00 52.91 119 VAL A N 1
ATOM 970 C CA . VAL A 1 119 ? 15.941 11.320 10.389 1.00 52.91 119 VAL A CA 1
ATOM 971 C C . VAL A 1 119 ? 17.461 11.344 10.665 1.00 52.91 119 VAL A C 1
ATOM 973 O O . VAL A 1 119 ? 17.900 11.564 11.788 1.00 52.91 119 VAL A O 1
ATOM 976 N N . GLY A 1 120 ? 18.301 11.103 9.649 1.00 51.06 120 GLY A N 1
ATOM 977 C CA . GLY A 1 120 ? 19.767 11.141 9.769 1.00 51.06 120 GLY A CA 1
ATOM 978 C C . GLY A 1 120 ? 20.378 10.004 10.601 1.00 51.06 120 GLY A C 1
ATOM 979 O O . GLY A 1 120 ? 21.533 10.087 11.008 1.00 51.06 120 GLY A O 1
ATOM 980 N N . CYS A 1 121 ? 19.623 8.936 10.861 1.00 54.12 121 CYS A N 1
ATOM 981 C CA . CYS A 1 121 ? 20.079 7.766 11.611 1.00 54.12 121 CYS A CA 1
ATOM 982 C C . CYS A 1 121 ? 20.278 6.594 10.637 1.00 54.12 121 CYS A C 1
ATOM 984 O O . CYS A 1 121 ? 19.475 6.406 9.731 1.00 54.12 121 CYS A O 1
ATOM 986 N N . PHE A 1 122 ? 21.320 5.782 10.803 1.00 53.09 122 PHE A N 1
ATOM 987 C CA . PHE A 1 122 ? 21.504 4.564 10.006 1.00 53.09 122 PHE A CA 1
ATOM 988 C C . PHE A 1 122 ? 21.387 3.352 10.930 1.00 53.09 122 PHE A C 1
ATOM 990 O O . PHE A 1 122 ? 21.986 3.338 12.001 1.00 53.09 122 PHE A O 1
ATOM 997 N N . MET A 1 123 ? 20.587 2.359 10.541 1.00 57.94 123 MET A N 1
ATOM 998 C CA . MET A 1 123 ? 20.603 1.032 11.162 1.00 57.94 123 MET A CA 1
ATOM 999 C C . MET A 1 123 ? 21.212 0.055 10.178 1.00 57.94 123 MET A C 1
ATOM 1001 O O . MET A 1 123 ? 20.917 0.109 8.979 1.00 57.94 123 MET A O 1
ATOM 1005 N N . SER A 1 124 ? 22.032 -0.857 10.684 1.00 63.66 124 SER A N 1
ATOM 1006 C CA . SER A 1 124 ? 22.530 -1.946 9.852 1.00 63.66 124 SER A CA 1
ATOM 1007 C C . SER A 1 124 ? 21.388 -2.912 9.513 1.00 63.66 124 SER A C 1
ATOM 1009 O O . SER A 1 124 ? 20.443 -3.085 10.286 1.00 63.66 124 SER A O 1
ATOM 1011 N N . GLN A 1 125 ? 21.473 -3.591 8.365 1.00 62.69 125 GLN A N 1
ATOM 1012 C CA . GLN A 1 125 ? 20.515 -4.653 8.026 1.00 62.69 125 GLN A CA 1
ATOM 1013 C C . GLN A 1 125 ? 20.463 -5.746 9.105 1.00 62.69 125 GLN A C 1
ATOM 1015 O O . GLN A 1 125 ? 19.402 -6.313 9.363 1.00 62.69 125 GLN A O 1
ATOM 1020 N N . ASN A 1 126 ? 21.588 -5.990 9.780 1.00 66.06 126 ASN A N 1
ATOM 1021 C CA . ASN A 1 126 ? 21.691 -6.982 10.840 1.00 66.06 126 ASN A CA 1
ATOM 1022 C C . ASN A 1 126 ? 20.846 -6.607 12.072 1.00 66.06 126 ASN A C 1
ATOM 1024 O O . ASN A 1 126 ? 20.153 -7.452 12.631 1.00 66.06 126 ASN A O 1
ATOM 1028 N N . GLU A 1 127 ? 20.815 -5.329 12.460 1.00 64.88 127 GLU A N 1
ATOM 1029 C CA . GLU A 1 127 ? 19.953 -4.852 13.555 1.00 64.88 127 GLU A CA 1
ATOM 1030 C C . GLU A 1 127 ? 18.461 -4.975 13.206 1.00 64.88 127 GLU A C 1
ATOM 1032 O O . GLU A 1 127 ? 17.641 -5.322 14.057 1.00 64.88 127 GLU A O 1
ATOM 1037 N N . ILE A 1 128 ? 18.098 -4.744 11.940 1.00 64.81 128 ILE A N 1
ATOM 1038 C CA . ILE A 1 128 ? 16.718 -4.909 11.457 1.00 64.81 128 ILE A CA 1
ATOM 1039 C C . ILE A 1 128 ? 16.293 -6.379 11.568 1.00 64.81 128 ILE A C 1
ATOM 1041 O O . ILE A 1 128 ? 15.212 -6.667 12.087 1.00 64.81 128 ILE A O 1
ATOM 1045 N N . MET A 1 129 ? 17.153 -7.306 11.139 1.00 67.50 129 MET A N 1
ATOM 1046 C CA . MET A 1 129 ? 16.873 -8.745 11.193 1.00 67.50 129 MET A CA 1
ATOM 1047 C C . MET A 1 129 ? 16.841 -9.312 12.607 1.00 67.50 129 MET A C 1
ATOM 1049 O O . MET A 1 129 ? 16.065 -10.219 12.880 1.00 67.50 129 MET A O 1
ATOM 1053 N N . THR A 1 130 ? 17.656 -8.780 13.512 1.00 71.06 130 THR A N 1
ATOM 1054 C CA . THR A 1 130 ? 17.766 -9.300 14.883 1.00 71.06 130 THR A CA 1
ATOM 1055 C C . THR A 1 130 ? 16.772 -8.671 15.859 1.00 71.06 130 THR A C 1
ATOM 1057 O O . THR A 1 130 ? 16.491 -9.272 16.891 1.00 71.06 130 THR A O 1
ATOM 1060 N N . THR A 1 131 ? 16.210 -7.495 15.546 1.00 69.94 131 THR A N 1
ATOM 1061 C CA . THR A 1 131 ? 15.307 -6.768 16.462 1.00 69.94 131 THR A CA 1
ATOM 1062 C C . THR A 1 131 ? 13.910 -6.547 15.881 1.00 69.94 131 THR A C 1
ATOM 1064 O O . THR A 1 131 ? 12.912 -6.928 16.490 1.00 69.94 131 THR A O 1
ATOM 1067 N N . VAL A 1 132 ? 13.811 -5.941 14.694 1.00 68.25 132 VAL A N 1
ATOM 1068 C CA . VAL A 1 132 ? 12.519 -5.547 14.100 1.00 68.25 132 VAL A CA 1
ATOM 1069 C C . VAL A 1 132 ? 11.775 -6.773 13.572 1.00 68.25 132 VAL A C 1
ATOM 1071 O O . VAL A 1 132 ? 10.570 -6.915 13.766 1.00 68.25 132 VAL A O 1
ATOM 1074 N N . PHE A 1 133 ? 12.477 -7.694 12.920 1.00 70.88 133 PHE A N 1
ATOM 1075 C CA . PHE A 1 133 ? 11.819 -8.862 12.350 1.00 70.88 133 PHE A CA 1
ATOM 1076 C C . PHE A 1 133 ? 11.195 -9.793 13.414 1.00 70.88 133 PHE A C 1
ATOM 1078 O O . PHE A 1 133 ? 9.995 -10.053 13.308 1.00 70.88 133 PHE A O 1
ATOM 1085 N N . PRO A 1 134 ? 11.897 -10.204 14.492 1.00 76.56 134 PRO A N 1
ATOM 1086 C CA . PRO A 1 134 ? 11.309 -11.064 15.524 1.00 76.56 134 PRO A CA 1
ATOM 1087 C C . PRO A 1 134 ? 10.090 -10.436 16.203 1.00 76.56 134 PRO A C 1
ATOM 1089 O O . PRO A 1 134 ? 9.070 -11.089 16.411 1.00 76.56 134 PRO A O 1
ATOM 1092 N N . MET A 1 135 ? 10.155 -9.134 16.483 1.00 73.88 135 MET A N 1
ATOM 1093 C CA . MET A 1 135 ? 9.033 -8.389 17.044 1.00 73.88 135 MET A CA 1
ATOM 1094 C C . MET A 1 135 ? 7.825 -8.379 16.088 1.00 73.88 135 MET A C 1
ATOM 1096 O O . MET A 1 135 ? 6.683 -8.473 16.541 1.00 73.88 135 MET A O 1
ATOM 1100 N N . PHE A 1 136 ? 8.043 -8.270 14.769 1.00 76.81 136 PHE A N 1
ATOM 1101 C CA . PHE A 1 136 ? 6.959 -8.329 13.781 1.00 76.81 136 PHE A CA 1
ATOM 1102 C C . PHE A 1 136 ? 6.303 -9.712 13.788 1.00 76.81 136 PHE A C 1
ATOM 1104 O O . PHE A 1 136 ? 5.074 -9.798 13.869 1.00 76.81 136 PHE A O 1
ATOM 1111 N N . GLN A 1 137 ? 7.111 -10.775 13.771 1.00 76.38 137 GLN A N 1
ATOM 1112 C CA . GLN A 1 137 ? 6.621 -12.154 13.810 1.00 76.38 137 GLN A CA 1
ATOM 1113 C C . GLN A 1 137 ? 5.826 -12.447 15.083 1.00 76.38 137 GLN A C 1
ATOM 1115 O O . GLN A 1 137 ? 4.826 -13.158 15.056 1.00 76.38 137 GLN A O 1
ATOM 1120 N N . GLN A 1 138 ? 6.251 -11.877 16.209 1.00 81.81 138 GLN A N 1
ATOM 1121 C CA . GLN A 1 138 ? 5.597 -12.104 17.489 1.00 81.81 138 GLN A CA 1
ATOM 1122 C C . GLN A 1 138 ? 4.287 -11.317 17.632 1.00 81.81 138 GLN A C 1
ATOM 1124 O O . GLN A 1 138 ? 3.314 -11.841 18.175 1.00 81.81 138 GLN A O 1
ATOM 1129 N N . HIS A 1 139 ? 4.255 -10.057 17.189 1.00 78.62 139 HIS A N 1
ATOM 1130 C CA . HIS A 1 139 ? 3.187 -9.124 17.568 1.00 78.62 139 HIS A CA 1
ATOM 1131 C C . HIS A 1 139 ? 2.280 -8.665 16.423 1.00 78.62 139 HIS A C 1
ATOM 1133 O O . HIS A 1 139 ? 1.207 -8.129 16.694 1.00 78.62 139 HIS A O 1
ATOM 1139 N N . ILE A 1 140 ? 2.680 -8.846 15.162 1.00 80.19 140 ILE A N 1
ATOM 1140 C CA . ILE A 1 140 ? 1.940 -8.341 13.995 1.00 80.19 140 ILE A CA 1
ATOM 1141 C C . ILE A 1 140 ? 1.510 -9.488 13.083 1.00 80.19 140 ILE A C 1
ATOM 1143 O O . ILE A 1 140 ? 0.322 -9.624 12.781 1.00 80.19 140 ILE A O 1
ATOM 1147 N N . GLU A 1 141 ? 2.461 -10.330 12.672 1.00 81.69 141 GLU A N 1
ATOM 1148 C CA . GLU A 1 141 ? 2.248 -11.430 11.726 1.00 81.69 141 GLU A CA 1
ATOM 1149 C C . GLU A 1 141 ? 1.063 -12.345 12.090 1.00 81.69 141 GLU A C 1
ATOM 1151 O O . GLU A 1 141 ? 0.228 -12.593 11.211 1.00 81.69 141 GLU A O 1
ATOM 1156 N N . PRO A 1 142 ? 0.872 -12.764 13.362 1.00 87.12 142 PRO A N 1
ATOM 1157 C CA . PRO A 1 142 ? -0.216 -13.667 13.731 1.00 87.12 142 PRO A CA 1
ATOM 1158 C C . PRO A 1 142 ? -1.600 -13.055 13.496 1.00 87.12 142 PRO A C 1
ATOM 1160 O O . PRO A 1 142 ? -2.588 -13.771 13.356 1.00 87.12 142 PRO A O 1
ATOM 1163 N N . HIS A 1 143 ? -1.698 -11.725 13.447 1.00 85.31 143 HIS A N 1
ATOM 1164 C CA . HIS A 1 143 ? -2.963 -11.019 13.270 1.00 85.31 143 HIS A CA 1
ATOM 1165 C C . HIS A 1 143 ? -3.324 -10.798 11.800 1.00 85.31 143 HIS A C 1
ATOM 1167 O O . HIS A 1 143 ? -4.509 -10.665 11.479 1.00 85.31 143 HIS A O 1
ATOM 1173 N N . LEU A 1 144 ? -2.343 -10.852 10.891 1.00 84.19 144 LEU A N 1
ATOM 1174 C CA . LEU A 1 144 ? -2.569 -10.711 9.450 1.00 84.19 144 LEU A CA 1
ATOM 1175 C C . LEU A 1 144 ? -3.506 -11.792 8.910 1.00 84.19 144 LEU A C 1
ATOM 1177 O O . LEU A 1 144 ? -4.222 -11.552 7.939 1.00 84.19 144 LEU A O 1
ATOM 1181 N N . VAL A 1 145 ? -3.550 -12.973 9.541 1.00 87.75 145 VAL A N 1
ATOM 1182 C CA . VAL A 1 145 ? -4.429 -14.073 9.122 1.00 87.75 145 VAL A CA 1
ATOM 1183 C C . VAL A 1 145 ? -5.910 -13.676 9.126 1.00 87.75 145 VAL A C 1
ATOM 1185 O O . VAL A 1 145 ? -6.670 -14.193 8.309 1.00 87.75 145 VAL A O 1
ATOM 1188 N N . HIS A 1 146 ? -6.293 -12.718 9.969 1.00 87.88 146 HIS A N 1
ATOM 1189 C CA . HIS A 1 146 ? -7.680 -12.326 10.202 1.00 87.88 146 HIS A CA 1
ATOM 1190 C C . HIS A 1 146 ? -8.183 -11.181 9.316 1.00 87.88 146 HIS A C 1
ATOM 1192 O O . HIS A 1 146 ? -9.352 -10.818 9.417 1.00 87.88 146 HIS A O 1
ATOM 1198 N N . ALA A 1 147 ? -7.335 -10.604 8.461 1.00 89.38 147 ALA A N 1
ATOM 1199 C CA . ALA A 1 147 ? -7.780 -9.590 7.512 1.00 89.38 147 ALA A CA 1
ATOM 1200 C C . ALA A 1 147 ? -8.791 -10.175 6.510 1.00 89.38 147 ALA A C 1
ATOM 1202 O O . ALA A 1 147 ? -8.606 -11.290 6.017 1.00 89.38 147 ALA A O 1
ATOM 1203 N N . HIS A 1 148 ? -9.833 -9.402 6.188 1.00 88.00 148 HIS A N 1
ATOM 1204 C CA . HIS A 1 148 ? -10.878 -9.793 5.240 1.00 88.00 148 HIS A CA 1
ATOM 1205 C C . HIS A 1 148 ? -10.347 -9.714 3.810 1.00 88.00 148 HIS A C 1
ATOM 1207 O O . HIS A 1 148 ? -10.648 -10.570 2.984 1.00 88.00 148 HIS A O 1
ATOM 1213 N N . LEU A 1 149 ? -9.526 -8.697 3.539 1.00 88.75 149 LEU A N 1
ATOM 1214 C CA . LEU A 1 149 ? -8.815 -8.529 2.281 1.00 88.75 149 LEU A CA 1
ATOM 1215 C C . LEU A 1 149 ? -7.312 -8.543 2.544 1.00 88.75 149 LEU A C 1
ATOM 1217 O O . LEU A 1 149 ? -6.811 -7.783 3.373 1.00 88.75 149 LEU A O 1
ATOM 1221 N N . LYS A 1 150 ? -6.591 -9.392 1.812 1.00 84.50 150 LYS A N 1
ATOM 1222 C CA . LYS A 1 150 ? -5.130 -9.459 1.853 1.00 84.50 150 LYS A CA 1
ATOM 1223 C C . LYS A 1 150 ? -4.588 -9.091 0.489 1.00 84.50 150 LYS A C 1
ATOM 1225 O O . LYS A 1 150 ? -4.794 -9.819 -0.475 1.00 84.50 150 LYS A O 1
ATOM 1230 N N . ILE A 1 151 ? -3.892 -7.969 0.434 1.00 81.88 151 ILE A N 1
ATOM 1231 C CA . ILE A 1 151 ? -3.121 -7.565 -0.731 1.00 81.88 151 ILE A CA 1
ATOM 1232 C C . ILE A 1 151 ? -1.709 -8.066 -0.478 1.00 81.88 151 ILE A C 1
ATOM 1234 O O . ILE A 1 151 ? -1.046 -7.609 0.453 1.00 81.88 151 ILE A O 1
ATOM 1238 N N . ARG A 1 152 ? -1.282 -9.052 -1.260 1.00 72.44 152 ARG A N 1
ATOM 1239 C CA . ARG A 1 152 ? 0.065 -9.608 -1.183 1.00 72.44 152 ARG A CA 1
ATOM 1240 C C . ARG A 1 152 ? 0.882 -9.097 -2.352 1.00 72.44 152 ARG A C 1
ATOM 1242 O O . ARG A 1 152 ? 0.402 -9.091 -3.482 1.00 72.44 152 ARG A O 1
ATOM 1249 N N . ASN A 1 153 ? 2.096 -8.660 -2.058 1.00 68.00 153 ASN A N 1
ATOM 1250 C CA . ASN A 1 153 ? 3.119 -8.468 -3.065 1.00 68.00 153 ASN A CA 1
ATOM 1251 C C . ASN A 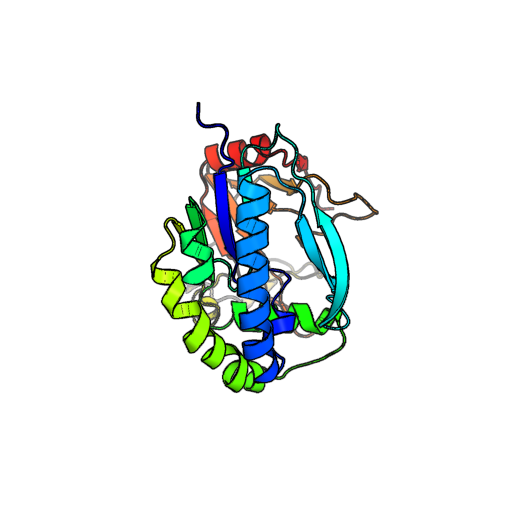1 153 ? 4.122 -9.611 -2.927 1.00 68.00 153 ASN A C 1
ATOM 1253 O O . ASN A 1 153 ? 4.959 -9.569 -2.035 1.00 68.00 153 ASN A O 1
ATOM 1257 N N . ASP A 1 154 ? 4.042 -10.608 -3.801 1.00 59.22 154 ASP A N 1
ATOM 1258 C CA . ASP A 1 154 ? 4.935 -11.773 -3.769 1.00 59.22 154 ASP A CA 1
ATOM 1259 C C . ASP A 1 154 ? 6.289 -11.492 -4.455 1.00 59.22 154 ASP A C 1
ATOM 1261 O O . ASP A 1 154 ? 7.050 -12.411 -4.746 1.00 59.22 154 ASP A O 1
ATOM 1265 N N . PHE A 1 155 ? 6.606 -10.218 -4.721 1.00 58.97 155 PHE A N 1
ATOM 1266 C CA . PHE A 1 155 ? 7.907 -9.810 -5.237 1.00 58.97 155 PHE A CA 1
ATOM 1267 C C . PHE A 1 155 ? 9.021 -10.170 -4.245 1.00 58.97 155 PHE A C 1
ATOM 1269 O O . PHE A 1 155 ? 9.083 -9.640 -3.133 1.00 58.97 155 PHE A O 1
ATOM 1276 N N . ASP A 1 156 ? 9.915 -11.058 -4.673 1.00 53.75 156 ASP A N 1
ATOM 1277 C CA . ASP A 1 156 ? 11.104 -11.460 -3.929 1.00 53.75 156 ASP A CA 1
ATOM 1278 C C . ASP A 1 156 ? 12.349 -10.823 -4.563 1.00 53.75 156 ASP A C 1
ATOM 1280 O O . ASP A 1 156 ? 12.811 -11.295 -5.604 1.00 53.75 156 ASP A O 1
ATOM 1284 N N . PRO A 1 157 ? 12.940 -9.774 -3.972 1.00 49.12 157 PRO A N 1
ATOM 1285 C CA . PRO A 1 157 ? 14.116 -9.124 -4.544 1.00 49.12 157 PRO A CA 1
ATOM 1286 C C . PRO A 1 157 ? 15.402 -9.949 -4.459 1.00 49.12 157 PRO A C 1
ATOM 1288 O O . PRO A 1 157 ? 16.400 -9.517 -5.029 1.00 49.12 157 PRO A O 1
ATOM 1291 N N . VAL A 1 158 ? 15.408 -11.097 -3.772 1.00 48.31 158 VAL A N 1
ATOM 1292 C CA . VAL A 1 158 ? 16.548 -12.025 -3.736 1.00 48.31 158 VAL A CA 1
ATOM 1293 C C . VAL A 1 158 ? 16.513 -12.968 -4.940 1.00 48.31 158 VAL A C 1
ATOM 1295 O O . VAL A 1 158 ? 17.549 -13.192 -5.554 1.00 48.31 158 VAL A O 1
ATOM 1298 N N . LEU A 1 159 ? 15.329 -13.454 -5.331 1.00 48.94 159 LEU A N 1
ATOM 1299 C CA . LEU A 1 159 ? 15.143 -14.304 -6.522 1.00 48.94 159 LEU A CA 1
ATOM 1300 C C . LEU A 1 159 ? 14.929 -13.501 -7.817 1.00 48.94 159 LEU A C 1
ATOM 1302 O O . LEU A 1 159 ? 15.154 -13.998 -8.923 1.00 48.94 159 LEU A O 1
AT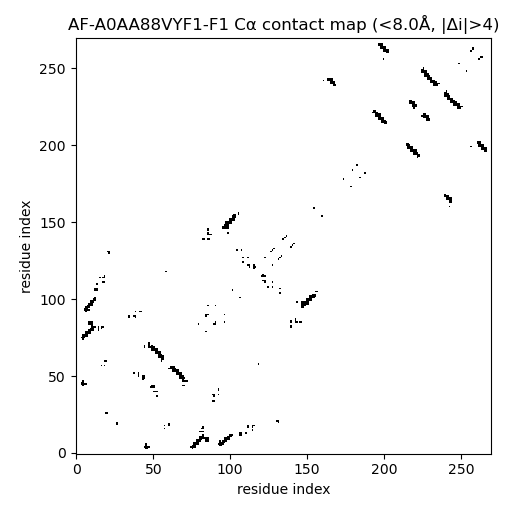OM 1306 N N . SER A 1 160 ? 14.503 -12.242 -7.700 1.00 50.03 160 SER A N 1
ATOM 1307 C CA . SER A 1 160 ? 14.247 -11.372 -8.852 1.00 50.03 160 SER A CA 1
ATOM 1308 C C . SER A 1 160 ? 15.470 -11.158 -9.754 1.00 50.03 160 SER A C 1
ATOM 1310 O O . SER A 1 160 ? 15.286 -11.212 -10.967 1.00 50.03 160 SER A O 1
ATOM 1312 N N . PRO A 1 161 ? 16.708 -10.941 -9.263 1.00 49.62 161 PRO A N 1
ATOM 1313 C CA . PRO A 1 161 ? 17.860 -10.680 -10.127 1.00 49.62 161 PRO A CA 1
ATOM 1314 C C . PRO A 1 161 ? 18.213 -11.853 -11.047 1.00 49.62 161 PRO A C 1
ATOM 1316 O O . PRO A 1 161 ? 18.649 -11.622 -12.170 1.00 49.62 161 PRO A O 1
ATOM 1319 N N . GLU A 1 162 ? 17.977 -13.094 -10.609 1.00 48.34 162 GLU A N 1
ATOM 1320 C CA . GLU A 1 162 ? 18.277 -14.308 -11.386 1.00 48.34 162 GLU A CA 1
ATOM 1321 C C . GLU A 1 162 ? 17.336 -14.491 -12.593 1.00 48.34 162 GLU A C 1
ATOM 1323 O O . GLU A 1 162 ? 17.659 -15.219 -13.530 1.00 48.34 162 GLU A O 1
ATOM 1328 N N . SER A 1 163 ? 16.192 -13.795 -12.605 1.00 51.03 163 SER A N 1
ATOM 1329 C CA . SER A 1 163 ? 15.159 -13.874 -13.651 1.00 51.03 163 SER A CA 1
ATOM 1330 C C . SER A 1 163 ? 14.742 -12.512 -14.234 1.00 51.03 163 SER A C 1
ATOM 1332 O O . SER A 1 163 ? 13.838 -12.438 -15.069 1.00 51.03 163 SER A O 1
ATOM 1334 N N . SER A 1 164 ? 15.399 -11.420 -13.830 1.00 57.12 164 SER A N 1
ATOM 1335 C CA . SER A 1 164 ? 15.019 -10.060 -14.226 1.00 57.12 164 SER A CA 1
ATOM 1336 C C . SER A 1 164 ? 15.564 -9.668 -15.592 1.00 57.12 164 SER A C 1
ATOM 1338 O O . SER A 1 164 ? 16.737 -9.845 -15.914 1.00 57.12 164 SER A O 1
ATOM 1340 N N . LEU A 1 165 ? 14.715 -9.004 -16.374 1.00 59.59 165 LEU A N 1
ATOM 1341 C CA . LEU A 1 165 ? 15.159 -8.215 -17.515 1.00 59.59 165 LEU A CA 1
ATOM 1342 C C . LEU A 1 165 ? 15.769 -6.908 -16.994 1.00 59.59 165 LEU A C 1
ATOM 1344 O O . LEU A 1 165 ? 15.072 -6.084 -16.398 1.00 59.59 165 LEU A O 1
ATOM 1348 N N . PHE A 1 166 ? 17.062 -6.710 -17.237 1.00 65.62 166 PHE A N 1
ATOM 1349 C CA . PHE A 1 166 ? 17.764 -5.478 -16.887 1.00 65.62 166 PHE A CA 1
ATOM 1350 C C . PHE A 1 166 ? 17.744 -4.492 -18.053 1.00 65.62 166 PHE A C 1
ATOM 1352 O O . PHE A 1 166 ? 17.939 -4.862 -19.211 1.00 65.62 166 PHE A O 1
ATOM 1359 N N . VAL A 1 167 ? 17.525 -3.214 -17.744 1.00 68.50 167 VAL A N 1
ATOM 1360 C CA . VAL A 1 167 ? 17.624 -2.136 -18.732 1.00 68.50 167 VAL A CA 1
ATOM 1361 C C . VAL A 1 167 ? 18.940 -1.397 -18.534 1.00 68.50 167 VAL A C 1
ATOM 1363 O O . VAL A 1 167 ? 19.085 -0.661 -17.562 1.00 68.50 167 VAL A O 1
ATOM 1366 N N . LEU A 1 168 ? 19.862 -1.548 -19.486 1.00 67.69 168 LEU A N 1
ATOM 1367 C CA . LEU A 1 168 ? 21.065 -0.724 -19.566 1.00 67.69 168 LEU A CA 1
ATOM 1368 C C . LEU A 1 168 ? 20.753 0.559 -20.345 1.00 67.69 168 LEU A C 1
ATOM 1370 O O . LEU A 1 168 ? 20.216 0.510 -21.453 1.00 67.69 168 LEU A O 1
ATOM 1374 N N . LYS A 1 169 ? 21.095 1.711 -19.769 1.00 69.00 169 LYS A N 1
ATOM 1375 C CA . LYS A 1 169 ? 21.024 3.018 -20.434 1.00 69.00 169 LYS A CA 1
ATOM 1376 C C . LYS A 1 169 ? 22.423 3.619 -20.459 1.00 69.00 169 LYS A C 1
ATOM 1378 O O . LYS A 1 169 ? 23.119 3.558 -19.453 1.00 69.00 169 LYS A O 1
ATOM 1383 N N . SER A 1 170 ? 22.811 4.204 -21.587 1.00 67.56 170 SER A N 1
ATOM 1384 C CA . SER A 1 170 ? 24.056 4.961 -21.721 1.00 67.56 170 SER A CA 1
ATOM 1385 C C . SER A 1 170 ? 23.744 6.356 -22.252 1.00 67.56 170 SER A C 1
ATOM 1387 O O . SER A 1 170 ? 22.862 6.522 -23.094 1.00 67.56 170 SER A O 1
ATOM 1389 N N . ASP A 1 171 ? 24.456 7.347 -21.727 1.00 70.44 171 ASP A N 1
ATOM 1390 C CA . ASP A 1 171 ? 24.487 8.725 -22.218 1.00 70.44 171 ASP A CA 1
ATOM 1391 C C . ASP A 1 171 ? 25.311 8.857 -23.511 1.00 70.44 171 ASP A C 1
ATOM 1393 O O . ASP A 1 171 ? 25.077 9.750 -24.328 1.00 70.44 171 ASP A O 1
ATOM 1397 N N . LYS A 1 172 ? 26.245 7.929 -23.739 1.00 78.69 172 LYS A N 1
ATOM 1398 C CA . LYS A 1 172 ? 27.017 7.819 -24.973 1.00 78.69 172 LYS A CA 1
ATOM 1399 C C . LYS A 1 172 ? 26.197 7.096 -26.033 1.00 78.69 172 LYS A C 1
ATOM 1401 O O . LYS A 1 172 ? 25.732 5.973 -25.843 1.00 78.69 172 LYS A O 1
ATOM 1406 N N . LYS A 1 173 ? 26.077 7.717 -27.207 1.00 76.75 173 LYS A N 1
ATOM 1407 C CA . LYS A 1 173 ? 25.560 7.032 -28.396 1.00 76.75 173 LYS A CA 1
ATOM 1408 C C . LYS A 1 173 ? 26.596 6.012 -28.861 1.00 76.75 173 LYS A C 1
ATOM 1410 O O . LYS A 1 173 ? 27.663 6.388 -29.337 1.00 76.75 173 LYS A O 1
ATOM 1415 N N . VAL A 1 174 ? 26.271 4.731 -28.723 1.00 79.44 174 VAL A N 1
ATOM 1416 C CA . VAL A 1 174 ? 27.085 3.619 -29.229 1.00 79.44 174 VAL A CA 1
ATOM 1417 C C . VAL A 1 174 ? 26.504 3.150 -30.558 1.00 79.44 174 VAL A C 1
ATOM 1419 O O . VAL A 1 174 ? 25.285 3.042 -30.709 1.00 79.44 174 VAL A O 1
ATOM 1422 N N . VAL A 1 175 ? 27.367 2.879 -31.537 1.00 86.69 175 VAL A N 1
ATOM 1423 C CA . VAL A 1 175 ? 26.938 2.343 -32.832 1.00 86.69 175 VAL A CA 1
ATOM 1424 C C . VAL A 1 175 ? 26.414 0.923 -32.626 1.00 86.69 175 VAL A C 1
ATOM 1426 O O . VAL A 1 175 ? 27.074 0.093 -32.006 1.00 86.69 175 VAL A O 1
ATOM 1429 N N . TYR A 1 176 ? 25.236 0.619 -33.177 1.00 81.31 176 TYR A N 1
ATOM 1430 C CA . TYR A 1 176 ? 24.585 -0.687 -33.008 1.00 81.31 176 TYR A CA 1
ATOM 1431 C C . TYR A 1 176 ? 25.493 -1.868 -33.394 1.00 81.31 176 TYR A C 1
ATOM 1433 O O . TYR A 1 176 ? 25.490 -2.900 -32.729 1.00 81.31 176 TYR A O 1
ATOM 1441 N N . GLN A 1 177 ? 26.331 -1.695 -34.420 1.00 84.06 177 GLN A N 1
ATOM 1442 C CA . GLN A 1 177 ? 27.294 -2.714 -34.843 1.00 84.06 177 GLN A CA 1
ATOM 1443 C C . GLN A 1 177 ? 28.331 -3.057 -33.768 1.00 84.06 177 GLN A C 1
ATOM 1445 O O . GLN A 1 177 ? 28.720 -4.216 -33.659 1.00 84.06 177 GLN A O 1
ATOM 1450 N N . ASP A 1 178 ? 28.769 -2.089 -32.964 1.00 86.06 178 ASP A N 1
ATOM 1451 C CA . ASP A 1 178 ? 29.742 -2.346 -31.899 1.00 86.06 178 ASP A CA 1
ATOM 1452 C C . ASP A 1 178 ? 29.106 -3.090 -30.723 1.00 86.06 178 ASP A C 1
ATOM 1454 O O . ASP A 1 178 ? 29.754 -3.932 -30.109 1.00 86.06 178 ASP A O 1
ATOM 1458 N N . ILE A 1 179 ? 27.811 -2.866 -30.474 1.00 82.50 179 ILE A N 1
ATOM 1459 C CA . ILE A 1 179 ? 27.032 -3.645 -29.503 1.00 82.50 179 ILE A CA 1
ATOM 1460 C C . ILE A 1 179 ? 26.950 -5.110 -29.956 1.00 82.50 179 ILE A C 1
ATOM 1462 O O . ILE A 1 179 ? 27.214 -6.021 -29.173 1.00 82.50 179 ILE A O 1
ATOM 1466 N N . LEU A 1 180 ? 26.643 -5.345 -31.237 1.00 82.62 180 LEU A N 1
ATOM 1467 C CA . LEU A 1 180 ? 26.531 -6.695 -31.798 1.00 82.62 180 LEU A CA 1
ATOM 1468 C C . LEU A 1 180 ? 27.836 -7.499 -31.734 1.00 82.62 180 LEU A C 1
ATOM 1470 O O . LEU A 1 180 ? 27.774 -8.718 -31.623 1.00 82.62 180 LEU A O 1
ATOM 1474 N N . LYS A 1 181 ? 29.006 -6.847 -31.779 1.00 84.88 181 LYS A N 1
ATOM 1475 C CA . LYS A 1 181 ? 30.308 -7.532 -31.656 1.00 84.88 181 LYS A CA 1
ATOM 1476 C C . LYS A 1 181 ? 30.531 -8.157 -30.275 1.00 84.88 181 LYS A C 1
ATOM 1478 O O . LYS A 1 181 ? 31.321 -9.087 -30.162 1.00 84.88 181 LYS A O 1
ATOM 1483 N N . ILE A 1 182 ? 29.885 -7.621 -29.238 1.00 84.56 182 ILE A N 1
ATOM 1484 C CA . ILE A 1 182 ? 30.090 -8.023 -27.839 1.00 84.56 182 ILE A CA 1
ATOM 1485 C C . ILE A 1 182 ? 29.031 -9.045 -27.395 1.00 84.56 182 ILE A C 1
ATOM 1487 O O . ILE A 1 182 ? 29.293 -9.876 -26.527 1.00 84.56 182 ILE A O 1
ATOM 1491 N N . LEU A 1 183 ? 27.831 -8.997 -27.980 1.00 81.75 183 LEU A N 1
ATOM 1492 C CA . LEU A 1 183 ? 26.724 -9.889 -27.630 1.00 81.75 183 LEU A CA 1
ATOM 1493 C C . LEU A 1 183 ? 26.827 -11.235 -28.360 1.00 81.75 183 LEU A C 1
ATOM 1495 O O . LEU A 1 183 ? 27.150 -11.282 -29.541 1.00 81.75 183 LEU A O 1
ATOM 1499 N N . ASP A 1 184 ? 26.497 -12.332 -27.669 1.00 81.88 184 ASP A N 1
ATOM 1500 C CA . ASP A 1 184 ? 26.457 -13.675 -28.263 1.00 81.88 184 ASP A CA 1
ATOM 1501 C C . ASP A 1 184 ? 25.339 -13.758 -29.325 1.00 81.88 184 ASP A C 1
ATOM 1503 O O . ASP A 1 184 ? 24.154 -13.730 -28.965 1.00 81.88 184 ASP A O 1
ATOM 1507 N N . PRO A 1 185 ? 25.670 -13.911 -30.623 1.00 78.38 185 PRO A N 1
ATOM 1508 C CA . PRO A 1 185 ? 24.677 -13.937 -31.694 1.00 78.38 185 PRO A CA 1
ATOM 1509 C C . PRO A 1 185 ? 23.683 -15.093 -31.557 1.00 78.38 185 PRO A C 1
ATOM 1511 O O . PRO A 1 185 ? 22.550 -14.986 -32.019 1.00 78.38 185 PRO A O 1
ATOM 1514 N N . LYS A 1 186 ? 24.079 -16.197 -30.905 1.00 81.94 186 LYS A N 1
ATOM 1515 C CA . LYS A 1 186 ? 23.223 -17.379 -30.715 1.00 81.94 186 LYS A CA 1
ATOM 1516 C C . LYS A 1 186 ? 22.155 -17.174 -29.640 1.00 81.94 186 LYS A C 1
ATOM 1518 O O . LYS A 1 186 ? 21.221 -17.967 -29.561 1.00 81.94 186 LYS A O 1
ATOM 1523 N N . LYS A 1 187 ? 22.295 -16.135 -28.813 1.00 79.38 187 LYS A N 1
ATOM 1524 C CA . LYS A 1 187 ? 21.367 -15.791 -27.724 1.00 79.38 187 LYS A CA 1
ATOM 1525 C C . LYS A 1 187 ? 20.598 -14.496 -27.995 1.00 79.38 187 LYS A C 1
ATOM 1527 O O . LYS A 1 187 ? 19.838 -14.050 -27.137 1.00 79.38 187 LYS A O 1
ATOM 1532 N N . LEU A 1 188 ? 20.797 -13.881 -29.162 1.00 76.19 188 LEU A N 1
ATOM 1533 C CA . LEU A 1 188 ? 20.199 -12.601 -29.510 1.00 76.19 188 LEU A CA 1
ATOM 1534 C C . LEU A 1 188 ? 18.829 -12.797 -30.175 1.00 76.19 188 LEU A C 1
ATOM 1536 O O . LEU A 1 188 ? 18.711 -13.460 -31.201 1.00 76.19 188 LEU A O 1
ATOM 1540 N N . CYS A 1 189 ? 17.806 -12.149 -29.627 1.00 76.06 189 CYS A N 1
ATOM 1541 C CA . CYS A 1 189 ? 16.522 -11.941 -30.287 1.00 76.06 189 CYS A CA 1
ATOM 1542 C C . CYS A 1 189 ? 16.265 -10.432 -30.351 1.00 76.06 189 CYS A C 1
ATOM 1544 O O . CYS A 1 189 ? 16.460 -9.735 -29.353 1.00 76.06 189 CYS A O 1
ATOM 1546 N N . SER A 1 190 ? 15.866 -9.915 -31.514 1.00 75.25 190 SER A N 1
ATOM 1547 C CA . SER A 1 190 ? 15.517 -8.505 -31.685 1.00 75.25 190 SER A CA 1
ATOM 1548 C C . SER A 1 190 ? 14.038 -8.358 -32.030 1.00 75.25 190 SER A C 1
ATOM 1550 O O . SER A 1 190 ? 13.489 -9.075 -32.862 1.00 75.25 190 SER A O 1
ATOM 1552 N N . SER A 1 191 ? 13.386 -7.403 -31.374 1.00 79.00 191 SER A N 1
ATOM 1553 C CA . SER A 1 191 ? 12.002 -7.025 -31.644 1.00 79.00 191 SER A CA 1
ATOM 1554 C C . SER A 1 191 ? 11.876 -5.512 -31.565 1.00 79.00 191 SER A C 1
ATOM 1556 O O . SER A 1 191 ? 12.413 -4.900 -30.638 1.00 79.00 191 SER A O 1
ATOM 1558 N N . VAL A 1 192 ? 11.141 -4.914 -32.496 1.00 79.12 192 VAL A N 1
ATOM 1559 C CA . VAL A 1 192 ? 10.785 -3.493 -32.448 1.00 79.12 192 VAL A CA 1
ATOM 1560 C C . VAL A 1 192 ? 9.341 -3.390 -31.982 1.00 79.12 192 VAL A C 1
ATOM 1562 O O . VAL A 1 192 ? 8.472 -4.062 -32.526 1.00 79.12 192 VAL A O 1
ATOM 1565 N N . GLN A 1 193 ? 9.094 -2.562 -30.970 1.00 79.75 193 GLN A N 1
ATOM 1566 C CA . GLN A 1 193 ? 7.758 -2.320 -30.432 1.00 79.75 193 GLN A CA 1
ATOM 1567 C C . GLN A 1 193 ? 7.497 -0.820 -30.344 1.00 79.75 193 GLN A C 1
ATOM 1569 O O . GLN A 1 193 ? 8.335 -0.065 -29.844 1.00 79.75 193 GLN A O 1
ATOM 1574 N N . SER A 1 194 ? 6.313 -0.403 -30.784 1.00 86.88 194 SER A N 1
ATOM 1575 C CA . SER A 1 194 ? 5.798 0.950 -30.581 1.00 86.88 194 SER A CA 1
ATOM 1576 C C . SER A 1 194 ? 4.871 0.966 -29.372 1.00 86.88 194 SER A C 1
ATOM 1578 O O . SER A 1 194 ? 4.014 0.097 -29.211 1.00 86.88 194 SER A O 1
ATOM 1580 N N . PHE A 1 195 ? 5.043 1.955 -28.502 1.00 89.25 195 PHE A N 1
ATOM 1581 C CA . PHE A 1 195 ? 4.247 2.088 -27.291 1.00 89.25 195 PHE A CA 1
ATOM 1582 C C . PHE A 1 195 ? 4.006 3.557 -26.948 1.00 89.25 195 PHE A C 1
ATOM 1584 O O . PHE A 1 195 ? 4.760 4.438 -27.361 1.00 89.25 195 PHE A O 1
ATOM 1591 N N . ILE A 1 196 ? 2.975 3.800 -26.146 1.00 88.81 196 ILE A N 1
ATOM 1592 C CA . ILE A 1 196 ? 2.645 5.103 -25.567 1.00 88.81 196 ILE A CA 1
ATOM 1593 C C . ILE A 1 196 ? 2.756 4.967 -24.054 1.00 88.81 196 ILE A C 1
ATOM 1595 O O . ILE A 1 196 ? 2.202 4.034 -23.482 1.00 88.81 196 ILE A O 1
ATOM 1599 N N . ASP A 1 197 ? 3.462 5.880 -23.397 1.00 88.94 197 ASP A N 1
ATOM 1600 C CA . ASP A 1 197 ? 3.514 5.934 -21.938 1.00 88.94 197 ASP A CA 1
ATOM 1601 C C . ASP A 1 197 ? 2.645 7.087 -21.425 1.00 88.94 197 ASP A C 1
ATOM 1603 O O . ASP A 1 197 ? 2.798 8.236 -21.837 1.00 88.94 197 ASP A O 1
ATOM 1607 N N . ILE A 1 198 ? 1.745 6.766 -20.503 1.00 88.19 198 ILE A N 1
ATOM 1608 C CA . ILE A 1 198 ? 0.894 7.701 -19.774 1.00 88.19 198 ILE A CA 1
ATOM 1609 C C . ILE A 1 198 ? 1.396 7.756 -18.335 1.00 88.19 198 ILE A C 1
ATOM 1611 O O . ILE A 1 198 ? 1.611 6.722 -17.702 1.00 88.19 198 ILE A O 1
ATOM 1615 N N . TYR A 1 199 ? 1.565 8.960 -17.802 1.00 86.75 199 TYR A N 1
ATOM 1616 C CA . TYR A 1 199 ? 1.986 9.175 -16.423 1.00 86.75 199 TYR A CA 1
ATOM 1617 C C . TYR A 1 199 ? 0.797 9.669 -15.607 1.00 86.75 199 TYR A C 1
ATOM 1619 O O . TYR A 1 199 ? 0.231 10.716 -15.892 1.00 86.75 199 TYR A O 1
ATOM 1627 N N . VAL A 1 200 ? 0.388 8.899 -14.607 1.00 86.38 200 VAL A N 1
ATOM 1628 C CA . VAL A 1 200 ? -0.829 9.127 -13.827 1.00 86.38 200 VAL A CA 1
ATOM 1629 C C . VAL A 1 200 ? -0.439 9.581 -12.423 1.00 86.38 200 VAL A C 1
ATOM 1631 O O . VAL A 1 200 ? 0.298 8.889 -11.722 1.00 86.38 200 VAL A O 1
ATOM 1634 N N . ARG A 1 201 ? -0.909 10.758 -12.005 1.00 80.94 201 ARG A N 1
ATOM 1635 C CA . ARG A 1 201 ? -0.496 11.412 -10.754 1.00 80.94 201 ARG A CA 1
ATOM 1636 C C . ARG A 1 201 ? -1.608 11.405 -9.712 1.00 80.94 201 ARG A C 1
ATOM 1638 O O . ARG A 1 201 ? -2.759 11.670 -10.047 1.00 80.94 201 ARG A O 1
ATOM 1645 N N . LEU A 1 202 ? -1.241 11.175 -8.450 1.00 72.25 202 LEU A N 1
ATOM 1646 C CA . LEU A 1 202 ? -2.149 11.290 -7.308 1.00 72.25 202 LEU A CA 1
ATOM 1647 C C . LEU A 1 202 ? -2.586 12.759 -7.092 1.00 72.25 202 LEU A C 1
ATOM 1649 O O . LEU A 1 202 ? -1.731 13.653 -7.112 1.00 72.25 202 LEU A O 1
ATOM 1653 N N . PRO A 1 203 ? -3.880 13.033 -6.850 1.00 63.47 203 PRO A N 1
ATOM 1654 C CA . PRO A 1 203 ? -4.354 14.378 -6.536 1.00 63.47 203 PRO A CA 1
ATOM 1655 C C . PRO A 1 203 ? -3.797 14.887 -5.192 1.00 63.47 203 PRO A C 1
ATOM 1657 O O . PRO A 1 203 ? -3.593 14.119 -4.254 1.00 63.47 203 PRO A O 1
ATOM 1660 N N . GLY A 1 204 ? -3.559 16.201 -5.086 1.00 61.28 204 GLY A N 1
ATOM 1661 C CA . GLY A 1 204 ? -3.207 16.873 -3.823 1.00 61.28 204 GLY A CA 1
ATOM 1662 C C . GLY A 1 204 ? -1.713 17.010 -3.500 1.00 61.28 204 GLY A C 1
ATOM 1663 O O . GLY A 1 204 ? -1.372 17.651 -2.509 1.00 61.28 204 GLY A O 1
ATOM 1664 N N . ILE A 1 205 ? -0.808 16.479 -4.328 1.00 59.16 205 ILE A N 1
ATOM 1665 C CA . ILE A 1 205 ? 0.632 16.761 -4.197 1.00 59.16 205 ILE A CA 1
ATOM 1666 C C . ILE A 1 205 ? 0.912 18.131 -4.849 1.00 59.16 205 ILE A C 1
ATOM 1668 O O . ILE A 1 205 ? 0.654 18.275 -6.049 1.00 59.16 205 ILE A O 1
ATOM 1672 N N . PRO A 1 206 ? 1.438 19.137 -4.119 1.00 56.25 206 PRO A N 1
ATOM 1673 C CA . PRO A 1 206 ? 1.752 20.446 -4.690 1.00 56.25 206 PRO A CA 1
ATOM 1674 C C . PRO A 1 206 ? 2.698 20.314 -5.893 1.00 56.25 206 PRO A C 1
ATOM 1676 O O . PRO A 1 206 ? 3.680 19.571 -5.854 1.00 56.25 206 PRO A O 1
ATOM 1679 N N . ALA A 1 207 ? 2.407 21.002 -6.998 1.00 54.34 207 ALA A N 1
ATOM 1680 C CA . ALA A 1 207 ? 3.277 21.057 -8.174 1.00 54.34 207 ALA A CA 1
ATOM 1681 C C . ALA A 1 207 ? 4.394 22.092 -7.963 1.00 54.34 207 ALA A C 1
ATOM 1683 O O . ALA A 1 207 ? 4.503 23.070 -8.697 1.00 54.34 207 ALA A O 1
ATOM 1684 N N . ASN A 1 208 ? 5.217 21.904 -6.935 1.00 50.91 208 ASN A N 1
ATOM 1685 C CA . ASN A 1 208 ? 6.262 22.862 -6.581 1.00 50.91 208 ASN A CA 1
ATOM 1686 C C . ASN A 1 208 ? 7.529 22.575 -7.399 1.00 50.91 208 ASN A C 1
ATOM 1688 O O . ASN A 1 208 ? 8.547 22.200 -6.837 1.00 50.91 208 ASN A O 1
ATOM 1692 N N . GLY A 1 209 ? 7.441 22.724 -8.724 1.00 54.16 209 GLY A N 1
ATOM 1693 C CA . GLY A 1 209 ? 8.583 22.692 -9.642 1.00 54.16 209 GLY A CA 1
ATOM 1694 C C . GLY A 1 209 ? 9.228 21.311 -9.840 1.00 54.16 209 GLY A C 1
ATOM 1695 O O . GLY A 1 209 ? 9.844 20.761 -8.940 1.00 54.16 209 GLY A O 1
ATOM 1696 N N . LYS A 1 210 ? 9.162 20.803 -11.079 1.00 54.31 210 LYS A N 1
ATOM 1697 C CA . LYS A 1 210 ? 9.715 19.518 -11.562 1.00 54.31 210 LYS A CA 1
ATOM 1698 C C . LYS A 1 210 ? 9.043 18.263 -10.978 1.00 54.31 210 LYS A C 1
ATOM 1700 O O . LYS A 1 210 ? 9.329 17.819 -9.875 1.00 54.31 210 LYS A O 1
ATOM 1705 N N . LEU A 1 211 ? 8.176 17.652 -11.789 1.00 55.44 211 LEU A N 1
ATOM 1706 C CA . LEU A 1 211 ? 7.674 16.295 -11.565 1.00 55.44 211 LEU A CA 1
ATOM 1707 C C . LEU A 1 211 ? 8.856 15.316 -11.563 1.00 55.44 211 LEU A C 1
ATOM 1709 O O . LEU A 1 211 ? 9.601 15.256 -12.545 1.00 55.44 211 LEU A O 1
ATOM 1713 N N . SER A 1 212 ? 9.030 14.554 -10.484 1.00 59.53 212 SER A N 1
ATOM 1714 C CA . SER A 1 212 ? 9.961 13.427 -10.482 1.00 59.53 212 SER A CA 1
ATOM 1715 C C . SER A 1 212 ? 9.257 12.170 -11.008 1.00 59.53 212 SER A C 1
ATOM 1717 O O . SER A 1 212 ? 8.050 12.004 -10.828 1.00 59.53 212 SER A O 1
ATOM 1719 N N . GLU A 1 213 ? 9.989 11.262 -11.667 1.00 58.66 213 GLU A N 1
ATOM 1720 C CA . GLU A 1 213 ? 9.410 10.007 -12.190 1.00 58.66 213 GLU A CA 1
ATOM 1721 C C . GLU A 1 213 ? 8.809 9.144 -11.056 1.00 58.66 213 GLU A C 1
ATOM 1723 O O . GLU A 1 213 ? 7.882 8.382 -11.307 1.00 58.66 213 GLU A O 1
ATOM 1728 N N . SER A 1 214 ? 9.257 9.326 -9.804 1.00 61.03 214 SER A N 1
ATOM 1729 C CA . SER A 1 214 ? 8.705 8.668 -8.608 1.00 61.03 214 SER A CA 1
ATOM 1730 C C . SER A 1 214 ? 7.345 9.196 -8.138 1.00 61.03 214 SER A C 1
ATOM 1732 O O . SER A 1 214 ? 6.687 8.522 -7.350 1.00 61.03 214 SER A O 1
ATOM 1734 N N . ASP A 1 215 ? 6.903 10.367 -8.604 1.00 67.31 215 ASP A N 1
ATOM 1735 C CA . ASP A 1 215 ? 5.622 10.963 -8.188 1.00 67.31 215 ASP A CA 1
ATOM 1736 C C . ASP A 1 215 ? 4.436 10.508 -9.056 1.00 67.31 215 ASP A C 1
ATOM 1738 O O . ASP A 1 215 ? 3.294 10.919 -8.827 1.00 67.31 215 ASP A O 1
ATOM 1742 N N . CYS A 1 216 ? 4.699 9.690 -10.080 1.00 76.12 216 CYS A N 1
ATOM 1743 C CA . CYS A 1 216 ? 3.718 9.265 -11.071 1.00 76.12 216 CYS A CA 1
ATOM 1744 C C . CYS A 1 216 ? 3.700 7.741 -11.225 1.00 76.12 216 CYS A C 1
ATOM 1746 O O . CYS A 1 216 ? 4.734 7.079 -11.244 1.00 76.12 216 CYS A O 1
ATOM 1748 N N . ILE A 1 217 ? 2.509 7.192 -11.440 1.00 83.56 217 ILE A N 1
ATOM 1749 C CA . ILE A 1 217 ? 2.320 5.822 -11.908 1.00 83.56 217 ILE A CA 1
ATOM 1750 C C . ILE A 1 217 ? 2.475 5.832 -13.428 1.00 83.56 217 ILE A C 1
ATOM 1752 O O . ILE A 1 217 ? 1.729 6.521 -14.122 1.00 83.56 217 ILE A O 1
ATOM 1756 N N . ARG A 1 218 ? 3.426 5.070 -13.967 1.00 86.94 218 ARG A N 1
ATOM 1757 C CA . ARG A 1 218 ? 3.598 4.945 -15.418 1.00 86.94 218 ARG A CA 1
ATOM 1758 C C . ARG A 1 218 ? 2.773 3.780 -15.950 1.00 86.94 218 ARG A C 1
ATOM 1760 O O . ARG A 1 218 ? 2.989 2.637 -15.556 1.00 86.94 218 ARG A O 1
ATOM 1767 N N . VAL A 1 219 ? 1.880 4.069 -16.887 1.00 90.25 219 VAL A N 1
ATOM 1768 C CA . VAL A 1 219 ? 1.097 3.083 -17.631 1.00 90.25 219 VAL A CA 1
ATOM 1769 C C . VAL A 1 219 ? 1.550 3.092 -19.083 1.00 90.25 219 VAL A C 1
ATOM 1771 O O . VAL A 1 219 ? 1.478 4.117 -19.752 1.00 90.25 219 VAL A O 1
ATOM 1774 N N . ARG A 1 220 ? 2.004 1.951 -19.588 1.00 90.19 220 ARG A N 1
ATOM 1775 C CA . ARG A 1 220 ? 2.351 1.762 -20.993 1.00 90.19 220 ARG A CA 1
ATOM 1776 C C . ARG A 1 220 ? 1.202 1.125 -21.746 1.00 90.19 220 ARG A C 1
ATOM 1778 O O . ARG A 1 220 ? 0.654 0.127 -21.295 1.00 90.19 220 ARG A O 1
ATOM 1785 N N . ILE A 1 221 ? 0.923 1.651 -22.926 1.00 90.88 221 ILE A N 1
ATOM 1786 C CA . ILE A 1 221 ? 0.040 1.057 -23.920 1.00 90.88 221 ILE A CA 1
ATOM 1787 C C . ILE A 1 221 ? 0.912 0.538 -25.056 1.00 90.88 221 ILE A C 1
ATOM 1789 O O . ILE A 1 221 ? 1.630 1.312 -25.689 1.00 90.88 221 ILE A O 1
ATOM 1793 N N . CYS A 1 222 ? 0.864 -0.762 -25.317 1.00 89.88 222 CYS A N 1
ATOM 1794 C CA . CYS A 1 222 ? 1.572 -1.393 -26.426 1.00 89.88 222 CYS A CA 1
ATOM 1795 C C . CYS A 1 222 ? 0.647 -2.434 -27.057 1.00 89.88 222 CYS A C 1
ATOM 1797 O O . CYS A 1 222 ? 0.161 -3.315 -26.355 1.00 89.88 222 CYS A O 1
ATOM 1799 N N . GLU A 1 223 ? 0.351 -2.295 -28.353 1.00 87.56 223 GLU A N 1
ATOM 1800 C CA . GLU A 1 223 ? -0.481 -3.252 -29.111 1.00 87.56 223 GLU A CA 1
ATOM 1801 C C . GLU A 1 223 ? -1.833 -3.580 -28.435 1.00 87.56 223 GLU A C 1
ATOM 1803 O O . GLU A 1 223 ? -2.274 -4.725 -28.382 1.00 87.56 223 GLU A O 1
ATOM 1808 N N . GLY A 1 224 ? -2.489 -2.565 -27.859 1.00 84.06 224 GLY A N 1
ATOM 1809 C CA . GLY A 1 224 ? -3.772 -2.718 -27.157 1.00 84.06 224 GLY A CA 1
ATOM 1810 C C . GLY A 1 224 ? -3.677 -3.318 -25.748 1.00 84.06 224 GLY A C 1
ATOM 1811 O O . GLY A 1 224 ? -4.698 -3.446 -25.073 1.00 84.06 224 GLY A O 1
ATOM 1812 N N . ARG A 1 225 ? -2.472 -3.651 -25.273 1.00 88.62 225 ARG A N 1
ATOM 1813 C CA . ARG A 1 225 ? -2.216 -4.086 -23.895 1.00 88.62 225 ARG A CA 1
ATOM 1814 C C . ARG A 1 225 ? -1.796 -2.910 -23.031 1.00 88.62 225 ARG A C 1
ATOM 1816 O O . ARG A 1 225 ? -1.042 -2.044 -23.476 1.00 88.62 225 ARG A O 1
ATOM 1823 N N . TYR A 1 226 ? -2.264 -2.914 -21.790 1.00 91.31 226 TYR A N 1
ATOM 1824 C CA . TYR A 1 226 ? -1.913 -1.925 -20.784 1.00 91.31 226 TYR A CA 1
ATOM 1825 C C . TYR A 1 226 ? -1.010 -2.591 -19.756 1.00 91.31 226 TYR A C 1
ATOM 1827 O O . TYR A 1 226 ? -1.359 -3.643 -19.228 1.00 91.31 226 TYR A O 1
ATOM 1835 N N . ALA A 1 227 ? 0.123 -1.972 -19.452 1.00 89.62 227 ALA A N 1
ATOM 1836 C CA . ALA A 1 227 ? 1.025 -2.439 -18.414 1.00 89.62 227 ALA A CA 1
ATOM 1837 C C . ALA A 1 227 ? 1.355 -1.306 -17.446 1.00 89.62 227 ALA A C 1
ATOM 1839 O O . ALA A 1 227 ? 1.625 -0.182 -17.867 1.00 89.62 227 ALA A O 1
ATOM 1840 N N . LEU A 1 228 ? 1.354 -1.591 -16.149 1.00 87.56 228 LEU A N 1
ATOM 1841 C CA . LEU A 1 228 ? 1.843 -0.685 -15.117 1.00 87.56 228 LEU A CA 1
ATOM 1842 C C . LEU A 1 228 ? 3.335 -0.956 -14.914 1.00 87.56 228 LEU A C 1
ATOM 1844 O O . LEU A 1 228 ? 3.727 -2.078 -14.602 1.00 87.56 228 LEU A O 1
ATOM 1848 N N . LEU A 1 229 ? 4.165 0.062 -15.135 1.00 80.25 229 LEU A N 1
ATOM 1849 C CA . LEU A 1 229 ? 5.620 -0.061 -15.103 1.00 80.25 229 LEU A CA 1
ATOM 1850 C C . LEU A 1 229 ? 6.127 0.420 -13.748 1.00 80.25 229 LEU A C 1
ATOM 1852 O O . LEU A 1 229 ? 6.077 1.620 -13.463 1.00 80.25 229 LEU A O 1
ATOM 1856 N N . ILE A 1 230 ? 6.676 -0.495 -12.950 1.00 71.69 230 ILE A N 1
ATOM 1857 C CA . ILE A 1 230 ? 7.367 -0.165 -11.705 1.00 71.69 230 ILE A CA 1
ATOM 1858 C C . ILE A 1 230 ? 8.868 -0.225 -11.962 1.00 71.69 230 ILE A C 1
ATOM 1860 O O . ILE A 1 230 ? 9.428 -1.225 -12.408 1.00 71.69 230 ILE A O 1
ATOM 1864 N N . ARG A 1 231 ? 9.520 0.915 -11.753 1.00 66.19 231 ARG A N 1
ATOM 1865 C CA . ARG A 1 231 ? 10.902 1.148 -12.159 1.00 66.19 231 ARG A CA 1
ATOM 1866 C C . ARG A 1 231 ? 11.627 1.861 -11.031 1.00 66.19 231 ARG A C 1
ATOM 1868 O O . ARG A 1 231 ? 11.654 3.085 -11.002 1.00 66.19 231 ARG A O 1
ATOM 1875 N N . GLU A 1 232 ? 12.214 1.091 -10.125 1.00 63.19 232 GLU A N 1
ATOM 1876 C CA . GLU A 1 232 ? 13.082 1.613 -9.067 1.00 63.19 232 GLU A CA 1
ATOM 1877 C C . GLU A 1 232 ? 14.548 1.466 -9.514 1.00 63.19 232 GLU A C 1
ATOM 1879 O O . GLU A 1 232 ? 15.068 0.350 -9.549 1.00 63.19 232 GLU A O 1
ATOM 1884 N N . PRO A 1 233 ? 15.214 2.551 -9.957 1.00 63.09 233 PRO A N 1
ATOM 1885 C CA . PRO A 1 233 ? 16.600 2.479 -10.396 1.00 63.09 233 PRO A CA 1
ATOM 1886 C C . PRO A 1 233 ? 17.549 2.354 -9.200 1.00 63.09 233 PRO A C 1
ATOM 1888 O O . PRO A 1 233 ? 17.481 3.132 -8.249 1.00 63.09 233 PRO A O 1
ATOM 1891 N N . ILE A 1 234 ? 18.488 1.421 -9.301 1.00 64.44 234 ILE A N 1
ATOM 1892 C CA . ILE A 1 234 ? 19.614 1.246 -8.389 1.00 64.44 234 ILE A CA 1
ATOM 1893 C C . ILE A 1 234 ? 20.836 1.878 -9.056 1.00 64.44 234 ILE A C 1
ATOM 1895 O O . ILE A 1 234 ? 21.129 1.593 -10.216 1.00 64.44 234 ILE A O 1
ATOM 1899 N N . LYS A 1 235 ? 21.535 2.765 -8.344 1.00 62.09 235 LYS A N 1
ATOM 1900 C CA . LYS A 1 235 ? 22.793 3.354 -8.816 1.00 62.09 235 LYS A CA 1
ATOM 1901 C C . LYS A 1 235 ? 23.969 2.654 -8.150 1.00 62.09 235 LYS A C 1
ATOM 1903 O O . LYS A 1 235 ? 24.042 2.641 -6.925 1.00 62.09 235 LYS A O 1
ATOM 1908 N N . GLU A 1 236 ? 24.888 2.137 -8.953 1.00 62.19 236 GLU A N 1
ATOM 1909 C CA . GLU A 1 236 ? 26.134 1.519 -8.503 1.00 62.19 236 GLU A CA 1
ATOM 1910 C C . GLU A 1 236 ? 27.295 2.106 -9.315 1.00 62.19 236 GLU A C 1
ATOM 1912 O O . GLU A 1 236 ? 27.508 1.753 -10.473 1.00 62.19 236 GLU A O 1
ATOM 1917 N N . GLY A 1 237 ? 28.005 3.078 -8.732 1.00 73.31 237 GLY A N 1
ATOM 1918 C CA . GLY A 1 237 ? 28.993 3.875 -9.465 1.00 73.31 237 GLY A CA 1
ATOM 1919 C C . GLY A 1 237 ? 28.365 4.581 -10.672 1.00 73.31 237 GLY A C 1
ATOM 1920 O O . GLY A 1 237 ? 27.378 5.305 -10.527 1.00 73.31 237 GLY A O 1
ATOM 1921 N N . ASP A 1 238 ? 28.919 4.326 -11.859 1.00 69.69 238 ASP A N 1
ATOM 1922 C CA . ASP A 1 238 ? 28.435 4.864 -13.139 1.00 69.69 238 ASP A CA 1
ATOM 1923 C C . ASP A 1 238 ? 27.266 4.061 -13.739 1.00 69.69 238 ASP A C 1
ATOM 1925 O O . ASP A 1 238 ? 26.722 4.419 -14.787 1.00 69.69 238 ASP A O 1
ATOM 1929 N N . PHE A 1 239 ? 26.856 2.967 -13.092 1.00 58.75 239 PHE A N 1
ATOM 1930 C CA . PHE A 1 239 ? 25.803 2.095 -13.592 1.00 58.75 239 PHE A CA 1
ATOM 1931 C C . PHE A 1 239 ? 24.454 2.442 -12.969 1.00 58.75 239 PHE A C 1
ATOM 1933 O O . PHE A 1 239 ? 24.313 2.604 -11.756 1.00 58.75 239 PHE A O 1
ATOM 1940 N N . ILE A 1 240 ? 23.429 2.509 -13.820 1.00 65.69 240 ILE A N 1
ATOM 1941 C CA . ILE A 1 240 ? 22.029 2.527 -13.397 1.00 65.69 240 ILE A CA 1
ATOM 1942 C C . ILE A 1 240 ? 21.441 1.163 -13.739 1.00 65.69 240 ILE A C 1
ATOM 1944 O O . ILE A 1 240 ? 21.164 0.871 -14.903 1.00 65.69 240 ILE A O 1
ATOM 1948 N N . ILE A 1 241 ? 21.252 0.338 -12.718 1.00 66.75 241 ILE A N 1
ATOM 1949 C CA . ILE A 1 241 ? 20.632 -0.977 -12.826 1.00 66.75 241 ILE A CA 1
ATOM 1950 C C . ILE A 1 241 ? 19.148 -0.805 -12.541 1.00 66.75 241 ILE A C 1
ATOM 1952 O O . ILE A 1 241 ? 18.752 -0.254 -11.517 1.00 66.75 241 ILE A O 1
ATOM 1956 N N . GLN A 1 242 ? 18.306 -1.256 -13.462 1.00 63.25 242 GLN A N 1
ATOM 1957 C CA . GLN A 1 242 ? 16.870 -1.069 -13.340 1.00 63.25 242 GLN A CA 1
ATOM 1958 C C . GLN A 1 242 ? 16.143 -2.384 -13.636 1.00 63.25 242 GLN A C 1
ATOM 1960 O O . GLN A 1 242 ? 15.975 -2.718 -14.816 1.00 63.25 242 GLN A O 1
ATOM 1965 N N . PRO A 1 243 ? 15.718 -3.125 -12.596 1.00 63.88 243 PRO A N 1
ATOM 1966 C CA . PRO A 1 243 ? 14.884 -4.307 -12.762 1.00 63.88 243 PRO A CA 1
ATOM 1967 C C . PRO A 1 243 ? 13.577 -3.932 -13.466 1.00 63.88 243 PRO A C 1
ATOM 1969 O O . PRO A 1 243 ? 12.958 -2.907 -13.157 1.00 63.88 243 PRO A O 1
ATOM 1972 N N . LYS A 1 244 ? 13.167 -4.736 -14.445 1.00 67.69 244 LYS A N 1
ATOM 1973 C CA . LYS A 1 244 ? 11.877 -4.578 -15.117 1.00 67.69 244 LYS A CA 1
ATOM 1974 C C . LYS A 1 244 ? 10.805 -5.332 -14.331 1.00 67.69 244 LYS A C 1
ATOM 1976 O O . LYS A 1 244 ? 10.739 -6.555 -14.412 1.00 67.69 244 LYS A O 1
ATOM 1981 N N . VAL A 1 245 ? 9.959 -4.593 -13.618 1.00 70.00 245 VAL A N 1
ATOM 1982 C CA . VAL A 1 245 ? 8.765 -5.126 -12.953 1.00 70.00 245 VAL A CA 1
ATOM 1983 C C . VAL A 1 245 ? 7.545 -4.467 -13.591 1.00 70.00 245 VAL A C 1
ATOM 1985 O O . VAL A 1 245 ? 7.142 -3.364 -13.220 1.00 70.00 245 VAL A O 1
ATOM 1988 N N . ASP A 1 246 ? 6.994 -5.136 -14.599 1.00 76.25 246 ASP A N 1
ATOM 1989 C CA . ASP A 1 246 ? 5.844 -4.652 -15.359 1.00 76.25 246 ASP A CA 1
ATOM 1990 C C . ASP A 1 246 ? 4.642 -5.565 -15.067 1.00 76.25 246 ASP A C 1
ATOM 1992 O O . ASP A 1 246 ? 4.770 -6.789 -15.103 1.00 76.25 246 ASP A O 1
ATOM 1996 N N . PHE A 1 247 ? 3.480 -4.976 -14.786 1.00 80.25 247 PHE A N 1
ATOM 1997 C CA . PHE A 1 247 ? 2.240 -5.709 -14.512 1.00 80.25 247 PHE A CA 1
ATOM 1998 C C . PHE A 1 247 ? 1.239 -5.474 -15.629 1.00 80.25 247 PHE A C 1
ATOM 2000 O O . PHE A 1 247 ? 0.870 -4.326 -15.869 1.00 80.25 247 PHE A O 1
ATOM 2007 N N . ASP A 1 248 ? 0.748 -6.536 -16.260 1.00 84.75 248 ASP A N 1
ATOM 2008 C CA . ASP A 1 248 ? -0.380 -6.414 -17.181 1.00 84.75 248 ASP A CA 1
ATOM 2009 C C . ASP A 1 248 ? -1.630 -5.987 -16.402 1.00 84.75 248 ASP A C 1
ATOM 2011 O O . ASP A 1 248 ? -2.010 -6.593 -15.397 1.00 84.75 248 ASP A O 1
ATOM 2015 N N . ILE A 1 249 ? -2.271 -4.915 -16.863 1.00 88.81 249 ILE A N 1
ATOM 2016 C CA . ILE A 1 249 ? -3.481 -4.365 -16.261 1.00 88.81 249 ILE A CA 1
ATOM 2017 C C . ILE A 1 249 ? -4.613 -4.304 -17.282 1.00 88.81 249 ILE A C 1
ATOM 2019 O O . ILE A 1 249 ? -4.417 -4.226 -18.494 1.00 88.81 249 ILE A O 1
ATOM 2023 N N . SER A 1 250 ? -5.838 -4.311 -16.770 1.00 89.25 250 SER A N 1
ATOM 2024 C CA . SER A 1 250 ? -7.030 -4.096 -17.586 1.00 89.25 250 SER A CA 1
ATOM 2025 C C . SER A 1 250 ? -7.234 -2.610 -17.894 1.00 89.25 250 SER A C 1
ATOM 2027 O O . SER A 1 250 ? -6.842 -1.740 -17.111 1.00 89.25 250 SER A O 1
ATOM 2029 N N . ILE A 1 251 ? -7.959 -2.301 -18.971 1.00 88.06 251 ILE A N 1
ATOM 2030 C CA . ILE A 1 251 ? -8.402 -0.925 -19.250 1.00 88.06 251 ILE A CA 1
ATOM 2031 C C . ILE A 1 251 ? -9.267 -0.354 -18.111 1.00 88.06 251 ILE A C 1
ATOM 2033 O O . ILE A 1 251 ? -9.177 0.832 -17.793 1.00 88.06 251 ILE A O 1
ATOM 2037 N N . SER A 1 252 ? -10.043 -1.203 -17.425 1.00 90.06 252 SER A N 1
ATOM 2038 C CA . SER A 1 252 ? -10.823 -0.816 -16.243 1.00 90.06 252 SER A CA 1
ATOM 2039 C C . SER A 1 252 ? -9.954 -0.358 -15.075 1.00 90.06 252 SER A C 1
ATOM 2041 O O . SER A 1 252 ? -10.381 0.504 -14.314 1.00 90.06 252 SER A O 1
ATOM 2043 N N . THR A 1 253 ? -8.728 -0.870 -14.943 1.00 88.88 253 THR A N 1
ATOM 2044 C CA . THR A 1 253 ? -7.775 -0.400 -13.929 1.00 88.88 253 THR A CA 1
ATOM 2045 C C . THR A 1 253 ? -7.374 1.048 -14.204 1.00 88.88 253 THR A C 1
ATOM 2047 O O . THR A 1 253 ? -7.366 1.869 -13.289 1.00 88.88 253 THR A O 1
ATOM 2050 N N . VAL A 1 254 ? -7.112 1.388 -15.470 1.00 87.62 254 VAL A N 1
ATOM 2051 C CA . VAL A 1 254 ? -6.782 2.761 -15.882 1.00 87.62 254 VAL A CA 1
ATOM 2052 C C . VAL A 1 254 ? -7.969 3.695 -15.651 1.00 87.62 254 VAL A C 1
ATOM 2054 O O . VAL A 1 254 ? -7.809 4.746 -15.035 1.00 87.62 254 VAL A O 1
ATOM 2057 N N . ALA A 1 255 ? -9.172 3.292 -16.070 1.00 88.56 255 ALA A N 1
ATOM 2058 C CA . ALA A 1 255 ? -10.393 4.060 -15.820 1.00 88.56 255 ALA A CA 1
ATOM 2059 C C . ALA A 1 255 ? -10.655 4.256 -14.314 1.00 88.56 255 ALA A C 1
ATOM 2061 O O . ALA A 1 255 ? -11.032 5.344 -13.886 1.00 88.56 255 ALA A O 1
ATOM 2062 N N . GLY A 1 256 ? -10.396 3.226 -13.503 1.00 89.12 256 GLY A N 1
ATOM 2063 C CA . GLY A 1 256 ? -10.499 3.289 -12.047 1.00 89.12 256 GLY A CA 1
ATOM 2064 C C . GLY A 1 256 ? -9.580 4.345 -11.436 1.00 89.12 256 GLY A C 1
ATOM 2065 O O . GLY A 1 256 ? -10.038 5.135 -10.616 1.00 89.12 256 GLY A O 1
ATOM 2066 N N . LEU A 1 257 ? -8.318 4.420 -11.872 1.00 86.69 257 LEU A N 1
ATOM 2067 C CA . LEU A 1 257 ? -7.385 5.460 -11.417 1.00 86.69 257 LEU A CA 1
ATOM 2068 C C . LEU A 1 257 ? -7.905 6.867 -11.744 1.00 86.69 257 LEU A C 1
ATOM 2070 O O . LEU A 1 257 ? -7.905 7.738 -10.879 1.00 86.69 257 LEU A O 1
ATOM 2074 N N . LEU A 1 258 ? -8.405 7.085 -12.961 1.00 88.12 258 LEU A N 1
ATOM 2075 C CA . LEU A 1 258 ? -8.953 8.386 -13.359 1.00 88.12 258 LEU A CA 1
ATOM 2076 C C . LEU A 1 258 ? -10.194 8.763 -12.535 1.00 88.12 258 LEU A C 1
ATOM 2078 O O . LEU A 1 258 ? -10.301 9.893 -12.063 1.00 88.12 258 LEU A O 1
ATOM 2082 N N . ASN A 1 259 ? -11.090 7.806 -12.282 1.00 88.06 259 ASN A N 1
ATOM 2083 C CA . ASN A 1 259 ? -12.281 8.017 -11.452 1.00 88.06 259 ASN A CA 1
ATOM 2084 C C . ASN A 1 259 ? -11.943 8.315 -9.982 1.00 88.06 259 ASN A C 1
ATOM 2086 O O . ASN A 1 259 ? -12.701 9.007 -9.308 1.00 88.06 259 ASN A O 1
ATOM 2090 N N . LEU A 1 260 ? -10.799 7.830 -9.488 1.00 84.00 260 LEU A N 1
ATOM 2091 C CA . LEU A 1 260 ? -10.263 8.173 -8.166 1.00 84.00 260 LEU A CA 1
ATOM 2092 C C . LEU A 1 260 ? -9.626 9.577 -8.122 1.00 84.00 260 LEU A C 1
ATOM 2094 O O . LEU A 1 260 ? -9.070 9.967 -7.096 1.00 84.00 260 LEU A O 1
ATOM 2098 N N . GLY A 1 261 ? -9.700 10.341 -9.216 1.00 84.62 261 GLY A N 1
ATOM 2099 C CA . GLY A 1 261 ? -9.187 11.706 -9.309 1.00 84.62 261 GLY A CA 1
ATOM 2100 C C . GLY A 1 261 ? -7.711 11.789 -9.687 1.00 84.62 261 GLY A C 1
ATOM 2101 O O . GLY A 1 261 ? -7.119 12.864 -9.574 1.00 84.62 261 GLY A O 1
ATOM 2102 N N . TYR A 1 262 ? -7.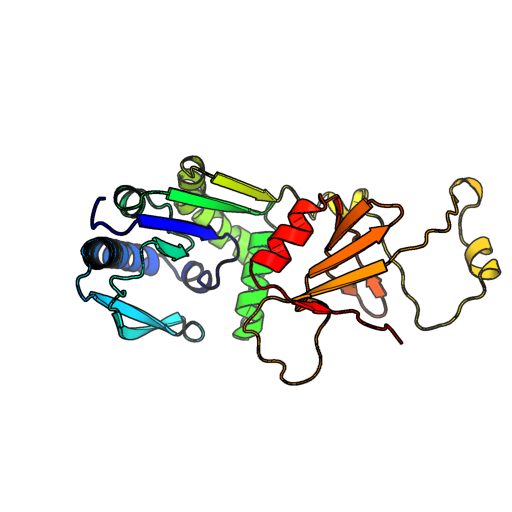096 10.685 -10.125 1.00 86.00 262 TYR A N 1
ATOM 2103 C CA . TYR A 1 262 ? -5.749 10.764 -10.669 1.00 86.00 262 TYR A CA 1
ATOM 2104 C C . TYR A 1 262 ? -5.760 11.489 -12.015 1.00 86.00 262 TYR A C 1
ATOM 2106 O O . TYR A 1 262 ? -6.644 11.289 -12.848 1.00 86.00 262 TYR A O 1
ATOM 2114 N N . VAL A 1 263 ? -4.730 12.299 -12.249 1.00 84.94 263 VAL A N 1
ATOM 2115 C CA . VAL A 1 263 ? -4.604 13.100 -13.470 1.00 84.94 263 VAL A CA 1
ATOM 2116 C C . VAL A 1 263 ? -3.554 12.479 -14.379 1.00 84.94 263 VAL A C 1
ATOM 2118 O O . VAL A 1 263 ? -2.431 12.215 -13.947 1.00 84.94 263 VAL A O 1
ATOM 2121 N N . ALA A 1 264 ? -3.923 12.237 -15.636 1.00 85.31 264 ALA A N 1
ATOM 2122 C CA . ALA A 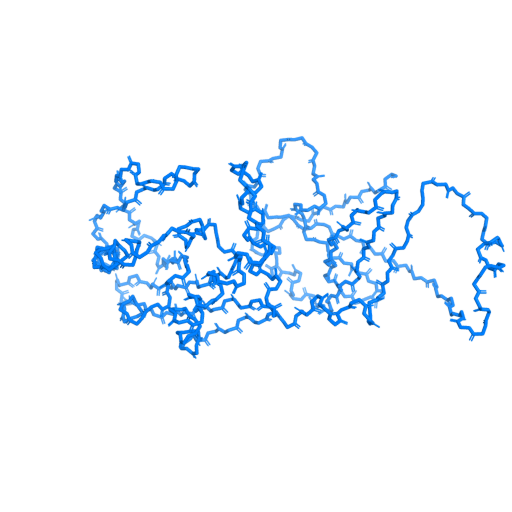1 264 ? -3.009 11.745 -16.656 1.00 85.31 264 ALA A CA 1
ATOM 2123 C C . ALA A 1 264 ? -2.207 12.894 -17.281 1.00 85.31 264 ALA A C 1
ATOM 2125 O O . ALA A 1 264 ? -2.758 13.922 -17.668 1.00 85.31 264 ALA A O 1
ATOM 2126 N N . TYR A 1 265 ? -0.907 12.675 -17.430 1.00 79.81 265 TYR A N 1
ATOM 2127 C CA . TYR A 1 265 ? 0.042 13.558 -18.085 1.00 79.81 265 TYR A CA 1
ATOM 2128 C C . TYR A 1 265 ? 0.769 12.798 -19.192 1.00 79.81 265 TYR A C 1
ATOM 2130 O O . TYR A 1 265 ? 1.167 11.639 -19.033 1.00 79.81 265 TYR A O 1
ATOM 2138 N N . LEU A 1 266 ? 0.981 13.487 -20.309 1.00 68.31 266 LEU A N 1
ATOM 2139 C CA . LEU A 1 266 ? 1.919 13.072 -21.340 1.00 68.31 266 LEU A CA 1
ATOM 2140 C C . LEU A 1 266 ? 3.251 13.748 -21.029 1.00 68.31 266 LEU A C 1
ATOM 2142 O O . LEU A 1 266 ? 3.365 14.968 -21.114 1.00 68.31 266 LEU A O 1
ATOM 2146 N N . MET A 1 267 ? 4.245 12.960 -20.627 1.00 62.62 267 MET A N 1
ATOM 2147 C CA . MET A 1 267 ? 5.606 13.466 -20.490 1.00 62.62 267 MET A CA 1
ATOM 2148 C C . MET A 1 267 ? 6.312 13.277 -21.826 1.00 62.62 267 MET A C 1
ATOM 2150 O O . MET A 1 267 ? 6.598 12.148 -22.225 1.00 62.62 267 MET A O 1
ATOM 2154 N N . LEU A 1 268 ? 6.588 14.384 -22.512 1.00 50.56 268 LEU A N 1
ATOM 2155 C CA . LEU A 1 268 ? 7.561 14.395 -23.596 1.00 50.56 268 LEU A CA 1
ATOM 2156 C C . LEU A 1 268 ? 8.933 14.176 -22.947 1.00 50.56 268 LEU A C 1
ATOM 2158 O O . LEU A 1 268 ? 9.379 14.987 -22.138 1.00 50.56 268 LEU A O 1
ATOM 2162 N N . LYS A 1 269 ? 9.547 13.019 -23.207 1.00 48.84 269 LYS A N 1
ATOM 2163 C CA . LYS A 1 269 ? 10.961 12.810 -22.889 1.00 48.84 269 LYS A CA 1
ATOM 2164 C C . LYS A 1 269 ? 11.759 13.434 -24.028 1.00 48.84 269 LYS A C 1
ATOM 2166 O O . LYS A 1 269 ? 11.796 12.843 -25.105 1.00 48.84 269 LYS A O 1
ATOM 2171 N N . ASP A 1 270 ? 12.313 14.615 -23.772 1.00 33.19 270 ASP A N 1
ATOM 2172 C CA . ASP A 1 270 ? 13.391 15.197 -24.580 1.00 33.19 270 ASP A CA 1
ATOM 2173 C C . ASP A 1 270 ? 14.668 14.343 -24.479 1.00 33.19 270 ASP A C 1
ATOM 2175 O O . ASP A 1 270 ? 14.944 13.811 -23.372 1.00 33.19 270 ASP A O 1
#

Secondary structure (DSSP, 8-state):
---PPEEEEEEETT-GGGGGGGS-THHHHHHHHHHHHHHHHHHHHHTT--EEEEEEETTTTEEEEEEEE---TT--EEEEESTTTT-HHHHTT-SEEEEEEESTTHHHHHHHHHHHHHHT----HHHIIIIIHHHHHHHTHHHHTT-SEEEEE---TTTHHHHPPB----SS---HHHHHHHS-GGG-------EEEEEEE-TT----S---GGGEEEEEEETTEEEEEE--PEEETTEEE-B-EEEEE-HHHHHHHHHTT-EEE-----

InterPro domains:
  IPR006083 Phosphoribulokinase/uridine kinase [PF00485] (40-151)
  IPR027417 P-loop containing nucleoside triphosphate hydrolase [G3DSA:3.40.50.300] (33-160)
  IPR027417 P-loop containing nucleoside triphosphate hydrolase [SSF52540] (39-154)

Radius of gyration: 23.05 Å; Cα contacts (8 Å, |Δi|>4): 367; chains: 1; bounding box: 61×40×63 Å

pLDDT: mean 71.29, std 15.7, range [25.47, 91.31]

Solvent-accessible surface area (backbone atoms only — not comparable to full-atom values): 16360 Å² total; per-residue (Å²): 128,80,92,59,44,44,33,34,28,34,26,35,71,79,46,92,70,61,75,62,70,81,50,66,79,67,46,59,59,50,46,54,60,45,48,58,53,49,45,50,43,50,53,28,51,40,67,65,35,74,32,76,44,76,37,68,40,81,84,80,71,40,78,76,47,71,40,85,46,73,70,58,86,87,55,55,69,47,79,42,76,31,78,65,40,54,36,80,77,48,38,79,75,47,78,46,39,34,30,39,43,64,25,74,68,53,50,58,49,56,42,55,51,58,58,26,64,75,66,78,46,87,78,56,72,65,56,44,60,72,49,50,47,56,52,38,57,72,74,38,53,76,40,56,76,73,35,79,40,74,48,73,41,83,63,40,80,81,64,39,70,85,74,45,56,71,51,85,79,71,94,66,89,71,59,68,69,66,54,56,74,74,49,61,74,93,76,63,83,89,84,88,82,73,70,48,66,40,33,35,26,69,70,88,68,80,87,79,70,81,90,53,79,87,66,36,51,37,36,37,39,40,93,92,42,39,29,41,53,49,74,69,73,43,76,58,88,94,42,55,50,28,56,61,49,69,41,85,47,58,72,66,57,57,52,48,45,43,75,73,53,29,47,80,41,80,72,84,82,127

Foldseek 3Di:
DDLFAAEEEEEDLLDLLCLLQLDDPVSVVVVVVVLVLVLVVLVCQRVQHKHWDFDADLLVRDTPGTDIDGDDSVRRYDYHYDLCCLPPSNVVSHDAYEYEEEADLVSQVVSVQVSVVVNVDDDDSVCCVVRVVVCCVVRRVVRQVVHPHYHYHNDDPVCLVVPFDKDWDDPDDDDVVVVVVPDDPVPDDDDDWDKAKKWWADPDDDPPDDDDSVRTFIWIDTPNWIKTWDWDWDDDPPTTITTTDIHTDDPVVVVVSVVNVIDIDRDDDD